Protein AF-A0A3M0VZ58-F1 (afdb_monomer)

Radius of gyration: 24.49 Å; Cα contacts (8 Å, |Δi|>4): 639; chains: 1; bounding box: 55×57×82 Å

Secondary structure (DSSP, 8-state):
---SS---EE-TTPPPSS-TTTB--S-GGGEEEEE---EEGGGGTB-SS--EEEEEEEEEEEB-GGGGEEEPPTT-TT--EEEE-BSSGGGEEEE---TTTS-S-EEEEEE----SS--B-GGG--TT-EEEEEEEE-TT-EESS-B--TTT-B-EEEEETTTEEEEE-SSS-EEEEEEEEEEEEETTT--BPPSB-TTGGGG-PPPTTS-S--SHHHHHHHHHHHHHHHHTSHHHHHTTTGGGG-SGGGGEETTEE----S-HHHHHHHHHHHHHHHHHHHHHHTTTSPPTTS-GGG--PPPP-TTHHHHHTTB----TT--SS-HHHHHHHHHHHHHHHT-

Sequence (343 aa):
MAQDRLDWTEIGSASCPFNASVCLNTGIDANVRLETPFIPVSDLGINAATKLQMKRSLTCSVLNTEAFQEPAKQGLEDVEFTLVFGTHENYEYDVRDLSTVAPGYRLTTIPQTASNPPALDSRLRVPGGFVTVVLLQAPGVYFPKSVNDPMFSAHQAHIFPTSGLRWAADNVVGVAGCVDQYLICNNATGGCSSWASPEDLLTVTVSDNAPLIKSAADQRALDMLQYVLTSTSLQYTITGRGSSALAAQRALQSQNQERLSPRPWKEEVNTWFGVSLAKLQMSVLSIAYPTPFLSTDAFAAFPASSYTDQLCKMIKSREGGYTNLHWPGFIATLVVSCVVGAA

Mean predicted aligned error: 8.57 Å

Foldseek 3Di:
DADPAFDKDKDQADDDLFAPQWFDPQDRLQKIKMKGDWAALVNLQQAFPFQKTKMKMKIKGWTDQVVQWDADDPPDPQFRTKGAQFQDPLRIDGQGQCQPPDAAKWKDKRWFDPDPVGGGDPRQDHAQWTKMKIKIAGRNAWEPDQADEQFQGWDQWDQDPPSGIITDHPDRIIMMMMIMWMKMAGPVQRDIDDTHALVVLVVDDADPNGGRDDDPRSVLSSLLLSVQRVCLDLNVLDPPCTCVLAPQRVQQDPSYSHDDDNHRVNVSVVSSNRSSRVSSSVSSVLQQDPDPPDDPVPRPHDPDDPCSVVSNVRGDDDDPVDDPDPVVVVVVVVVVCVVVVVD

Solvent-accessible surface area (backbone atoms only — not comparable to full-atom values): 19056 Å² total; per-residue (Å²): 91,50,59,98,70,87,68,67,47,71,52,96,76,32,68,63,82,45,40,76,84,41,41,43,92,80,55,66,81,36,19,46,28,38,36,40,60,79,42,45,42,33,45,40,12,44,58,53,91,51,51,47,26,37,32,47,36,41,42,34,24,35,34,37,56,73,75,30,58,41,77,45,64,88,92,57,81,80,43,75,28,24,38,48,50,31,81,45,77,84,36,50,46,76,40,56,92,31,44,90,81,59,56,32,64,42,42,49,75,42,61,67,63,94,50,88,75,68,41,59,37,74,56,64,60,42,89,40,37,43,37,26,36,38,38,41,29,47,29,60,31,33,25,81,54,71,35,87,37,85,59,66,29,13,71,43,79,44,81,41,98,86,80,40,70,28,14,28,55,70,56,79,59,27,38,28,42,32,33,37,29,35,31,46,33,13,75,83,53,72,11,60,58,64,63,18,13,53,72,56,56,78,67,70,70,68,47,92,92,32,37,52,58,85,47,75,42,35,47,53,52,48,54,56,46,50,68,36,44,54,66,27,30,70,55,54,58,36,60,96,47,34,38,77,54,42,64,63,53,80,36,50,53,96,41,31,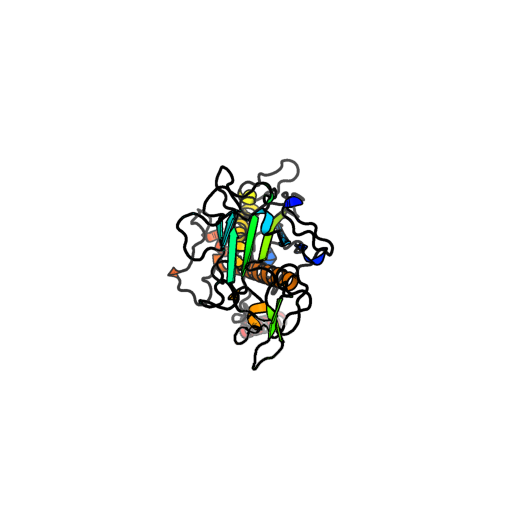41,77,54,75,65,92,52,51,58,58,50,40,55,51,51,50,50,52,50,20,52,54,42,42,40,49,46,51,48,44,66,68,39,72,57,87,96,55,59,77,87,72,51,78,70,67,76,90,52,102,52,46,80,60,52,50,74,22,58,45,83,89,59,92,89,63,71,99,59,62,61,71,59,55,50,52,50,53,52,49,51,53,58,64,72,73,109

Nearest PDB structures (foldseek):
  7d2z-assembly1_B  TM=1.973E-01  e=9.986E-01  Severe acute respiratory syndrome coronavirus 2
  6fvq-assembly1_A  TM=1.536E-01  e=1.345E+00  endosymbiont of Tevnia jerichonana (vent Tica)
  6fl9-assembly1_B  TM=1.178E-01  e=2.298E+00  endosymbiont of Tevnia jerichonana (vent Tica)

pLDDT: mean 86.22, std 12.3, range [48.16, 97.94]

Structure (mmCIF, N/CA/C/O backbone):
data_AF-A0A3M0VZ58-F1
#
_entry.id   AF-A0A3M0VZ58-F1
#
loop_
_atom_site.group_PDB
_atom_site.id
_atom_site.type_symbol
_atom_site.label_atom_id
_atom_site.label_alt_id
_atom_site.label_comp_id
_atom_site.label_asym_id
_atom_site.label_entity_id
_atom_site.label_seq_id
_atom_site.pdbx_PDB_ins_code
_atom_site.Cartn_x
_atom_site.Cartn_y
_atom_site.Cartn_z
_atom_site.occupancy
_atom_site.B_iso_or_equiv
_atom_site.auth_seq_id
_atom_site.auth_comp_id
_atom_site.auth_asym_id
_atom_site.auth_atom_id
_atom_site.pdbx_PDB_model_num
ATOM 1 N N . MET A 1 1 ? -10.198 -10.676 22.564 1.00 53.56 1 MET A N 1
ATOM 2 C CA . MET A 1 1 ? -8.814 -11.197 22.621 1.00 53.56 1 MET A CA 1
ATOM 3 C C . MET A 1 1 ? -8.295 -11.102 21.207 1.00 53.56 1 MET A C 1
ATOM 5 O O . MET A 1 1 ? -9.094 -11.351 20.314 1.00 53.56 1 MET A O 1
ATOM 9 N N . ALA A 1 2 ? -7.031 -10.724 21.002 1.00 61.69 2 ALA A N 1
ATOM 10 C CA . ALA A 1 2 ? -6.498 -10.610 19.648 1.00 61.69 2 ALA A CA 1
ATOM 11 C C . ALA A 1 2 ? -6.586 -11.959 18.906 1.00 61.69 2 ALA A C 1
ATOM 13 O O . ALA A 1 2 ? -6.240 -12.987 19.491 1.00 61.69 2 ALA A O 1
ATOM 14 N N . GLN A 1 3 ? -7.097 -11.961 17.671 1.00 67.44 3 GLN A N 1
ATOM 15 C CA . GLN A 1 3 ? -7.109 -13.157 16.817 1.00 67.44 3 GLN A CA 1
ATOM 16 C C . GLN A 1 3 ? -5.702 -13.446 16.271 1.00 67.44 3 GLN A C 1
ATOM 18 O O . GLN A 1 3 ? -4.912 -12.523 16.099 1.00 67.44 3 GLN A O 1
ATOM 23 N N . ASP A 1 4 ? -5.391 -14.703 15.943 1.00 70.06 4 ASP A N 1
ATOM 24 C CA . ASP A 1 4 ? -4.066 -15.069 15.408 1.00 70.06 4 ASP A CA 1
ATOM 25 C C . ASP A 1 4 ? -3.844 -14.541 13.975 1.00 70.06 4 ASP A C 1
ATOM 27 O O . ASP A 1 4 ? -2.712 -14.293 13.562 1.00 70.06 4 ASP A O 1
ATOM 31 N N . ARG A 1 5 ? -4.929 -14.357 13.210 1.00 83.19 5 ARG A N 1
ATOM 32 C CA . ARG A 1 5 ? -4.922 -13.789 11.860 1.00 83.19 5 ARG A CA 1
ATOM 33 C C . ARG A 1 5 ? -6.269 -13.137 11.568 1.00 83.19 5 ARG A C 1
ATOM 35 O O . ARG A 1 5 ? -7.302 -13.741 11.830 1.00 83.19 5 ARG A O 1
ATOM 42 N N . LEU A 1 6 ? -6.245 -11.944 10.979 1.00 90.12 6 LEU A N 1
ATOM 43 C CA . LEU A 1 6 ? -7.439 -11.315 10.417 1.00 90.12 6 LEU A CA 1
ATOM 44 C C . LEU A 1 6 ? -7.703 -11.848 9.008 1.00 90.12 6 LEU A C 1
ATOM 46 O O . LEU A 1 6 ? -6.791 -11.904 8.179 1.00 90.12 6 LEU A O 1
ATOM 50 N N . ASP A 1 7 ? -8.955 -12.204 8.741 1.00 94.00 7 ASP A N 1
ATOM 51 C CA . ASP A 1 7 ? -9.401 -12.626 7.417 1.00 94.00 7 ASP A CA 1
ATOM 52 C C . ASP A 1 7 ? -9.692 -11.431 6.506 1.00 94.00 7 ASP A C 1
ATOM 54 O O . ASP A 1 7 ? -10.017 -10.326 6.949 1.00 94.00 7 ASP A O 1
ATOM 58 N N . TRP A 1 8 ? -9.601 -11.665 5.201 1.00 96.38 8 TRP A N 1
ATOM 59 C CA . TRP A 1 8 ? -10.030 -10.725 4.176 1.00 96.38 8 TRP A CA 1
ATOM 60 C C . TRP A 1 8 ? -10.479 -11.465 2.928 1.00 96.38 8 TRP A C 1
ATOM 62 O O . TRP A 1 8 ? -10.191 -12.645 2.729 1.00 96.38 8 TRP A O 1
ATOM 72 N N . THR A 1 9 ? -11.189 -10.742 2.078 1.00 96.50 9 THR A N 1
ATOM 73 C CA . THR A 1 9 ? -11.670 -11.242 0.797 1.00 96.50 9 THR A CA 1
ATOM 74 C C . THR A 1 9 ? -11.292 -10.279 -0.304 1.00 96.50 9 THR A C 1
ATOM 76 O O . THR A 1 9 ? -11.140 -9.078 -0.081 1.00 96.50 9 THR A O 1
ATOM 79 N N . GLU A 1 10 ? -11.142 -10.822 -1.501 1.00 94.25 10 GLU A N 1
ATOM 80 C CA . GLU A 1 10 ? -11.010 -10.025 -2.704 1.00 94.25 10 GLU A CA 1
ATOM 81 C C . GLU A 1 10 ? -12.367 -9.862 -3.380 1.00 94.25 10 GLU A C 1
ATOM 83 O O . GLU A 1 10 ? -13.119 -10.825 -3.546 1.00 94.25 10 GLU A O 1
ATOM 88 N N . ILE A 1 11 ? -12.662 -8.639 -3.807 1.00 91.56 11 ILE A N 1
ATOM 89 C CA . ILE A 1 11 ? -13.880 -8.313 -4.536 1.00 91.56 11 ILE A CA 1
ATOM 90 C C . ILE A 1 11 ? -13.611 -8.509 -6.034 1.00 91.56 11 ILE A C 1
ATOM 92 O O . ILE A 1 11 ? -12.873 -7.737 -6.641 1.00 91.56 11 ILE A O 1
ATOM 96 N N . GLY A 1 12 ? -14.209 -9.549 -6.628 1.00 70.19 12 GLY A N 1
ATOM 97 C CA . GLY A 1 12 ? -13.869 -10.101 -7.955 1.00 70.19 12 GLY A CA 1
ATOM 98 C C . GLY A 1 12 ? -14.124 -9.228 -9.197 1.00 70.19 12 GLY A C 1
ATOM 99 O O . GLY A 1 12 ? -14.133 -9.757 -10.305 1.00 70.19 12 GLY A O 1
ATOM 100 N N . SER A 1 13 ? -14.340 -7.922 -9.042 1.00 77.88 13 SER A N 1
ATOM 101 C CA . SER A 1 13 ? -14.557 -6.968 -10.139 1.00 77.88 13 SER A CA 1
ATOM 102 C C . SER A 1 13 ? -14.294 -5.530 -9.675 1.00 77.88 13 SER A C 1
ATOM 104 O O . SER A 1 13 ? -15.184 -4.676 -9.701 1.00 77.88 13 SER A O 1
ATOM 106 N N . ALA A 1 14 ? -13.091 -5.268 -9.168 1.00 86.06 14 ALA A N 1
ATOM 107 C CA . ALA A 1 14 ? -12.718 -3.928 -8.733 1.00 86.06 14 ALA A CA 1
ATOM 108 C C . ALA A 1 14 ? -12.612 -2.977 -9.937 1.00 86.06 14 ALA A C 1
ATOM 110 O O . ALA A 1 14 ? -11.950 -3.279 -10.929 1.00 86.06 14 ALA A O 1
ATOM 111 N N . SER A 1 15 ? -13.254 -1.814 -9.851 1.00 91.12 15 SER A N 1
ATOM 112 C CA . SER A 1 15 ? -12.998 -0.707 -10.771 1.00 91.12 15 SER A CA 1
ATOM 113 C C . SER A 1 15 ? -11.782 0.085 -10.305 1.00 91.12 15 SER A C 1
ATOM 115 O O . SER A 1 15 ? -11.472 0.112 -9.112 1.00 91.12 15 SER A O 1
ATOM 117 N N . CYS A 1 16 ? -11.135 0.786 -11.232 1.00 93.19 16 CYS A N 1
ATOM 118 C CA . CYS A 1 16 ? -10.130 1.766 -10.851 1.00 93.19 16 CYS A CA 1
ATOM 119 C C . CYS A 1 16 ? -10.764 2.856 -9.965 1.00 93.19 16 CYS A C 1
ATOM 121 O O . CYS A 1 16 ? -11.827 3.368 -10.330 1.00 93.19 16 CYS A O 1
ATOM 123 N N . PRO A 1 17 ? -10.168 3.210 -8.811 1.00 94.06 17 PRO A N 1
ATOM 124 C CA . PRO A 1 17 ? -10.733 4.212 -7.910 1.00 94.06 17 PRO A CA 1
ATOM 125 C C . PRO A 1 17 ? -10.398 5.651 -8.338 1.00 94.06 17 PRO A C 1
ATOM 127 O O . PRO A 1 17 ? -10.897 6.597 -7.735 1.00 94.06 17 PRO A O 1
ATOM 130 N N . PHE A 1 18 ? -9.551 5.820 -9.355 1.00 95.44 18 PHE A N 1
ATOM 131 C CA . PHE A 1 18 ? -9.062 7.108 -9.841 1.00 95.44 18 PHE A CA 1
ATOM 132 C C . PHE A 1 18 ? -9.812 7.574 -11.089 1.00 95.44 18 PHE A C 1
ATOM 134 O O . PHE A 1 18 ? -10.676 6.878 -11.626 1.00 95.44 18 PHE A O 1
ATOM 141 N N . ASN A 1 19 ? -9.458 8.762 -11.582 1.00 95.19 19 ASN A N 1
ATOM 142 C CA . ASN A 1 19 ? -9.961 9.227 -12.866 1.00 95.19 19 ASN A CA 1
ATOM 143 C C . ASN A 1 19 ? -9.594 8.230 -13.983 1.00 95.19 19 ASN A C 1
ATOM 145 O O . ASN A 1 19 ? -8.447 7.801 -14.095 1.00 95.19 19 ASN A O 1
ATOM 149 N N . ALA A 1 20 ? -10.553 7.907 -14.852 1.00 91.94 20 ALA A N 1
ATOM 150 C CA . ALA A 1 20 ? -10.356 6.943 -15.933 1.00 91.94 20 ALA A CA 1
ATOM 151 C C . ALA A 1 20 ? -9.176 7.286 -16.865 1.00 91.94 20 ALA A C 1
ATOM 153 O O . ALA A 1 20 ? -8.600 6.383 -17.462 1.00 91.94 20 ALA A O 1
ATOM 154 N N . SER A 1 21 ? -8.783 8.564 -16.974 1.00 92.94 21 SER A N 1
ATOM 155 C CA . SER A 1 21 ? -7.654 8.987 -17.809 1.00 92.94 21 SER A CA 1
ATOM 156 C C . SER A 1 21 ? -6.284 8.542 -17.288 1.00 92.94 21 SER A C 1
ATOM 158 O O . SER A 1 21 ? -5.317 8.597 -18.039 1.00 92.94 21 SER A O 1
ATOM 160 N N . VAL A 1 22 ? -6.169 8.187 -16.002 1.00 94.75 22 VAL A N 1
ATOM 161 C CA . VAL A 1 22 ? -4.887 7.811 -15.376 1.00 94.75 22 VAL A CA 1
ATOM 162 C C . VAL A 1 22 ? -4.783 6.324 -15.066 1.00 94.75 22 VAL A C 1
ATOM 164 O O . VAL A 1 22 ? -3.707 5.845 -14.723 1.00 94.75 22 VAL A O 1
ATOM 167 N N . CYS A 1 23 ? -5.877 5.581 -15.188 1.00 92.31 23 CYS A N 1
ATOM 168 C CA . CYS A 1 23 ? -5.895 4.142 -14.972 1.00 92.31 23 CYS A CA 1
ATOM 169 C C . CYS A 1 23 ? -5.378 3.409 -16.210 1.00 92.31 23 CYS A C 1
ATOM 171 O O . CYS A 1 23 ? -5.684 3.787 -17.343 1.00 92.31 23 CYS A O 1
ATOM 173 N N . LEU A 1 24 ? -4.636 2.323 -16.005 1.00 88.81 24 LEU A N 1
ATOM 174 C CA . LEU A 1 24 ? -4.238 1.456 -17.103 1.00 88.81 24 LEU A CA 1
ATOM 175 C C . LEU A 1 24 ? -5.455 0.636 -17.573 1.00 88.81 24 LEU A C 1
ATOM 177 O O . LEU A 1 24 ? -6.006 -0.176 -16.830 1.00 88.81 24 LEU A O 1
ATOM 181 N N . ASN A 1 25 ? -5.886 0.842 -18.820 1.00 67.69 25 ASN A N 1
ATOM 182 C CA . ASN A 1 25 ? -7.073 0.200 -19.404 1.00 67.69 25 ASN A CA 1
ATOM 183 C C . ASN A 1 25 ? -6.799 -1.239 -19.893 1.00 67.69 25 ASN A C 1
ATOM 185 O O . ASN A 1 25 ? -7.182 -1.603 -21.002 1.00 67.69 25 ASN A O 1
ATOM 189 N N . THR A 1 26 ? -6.117 -2.067 -19.097 1.00 63.78 26 THR A N 1
ATOM 190 C CA . THR A 1 26 ? -5.648 -3.408 -19.514 1.00 63.78 26 THR A CA 1
ATOM 191 C C . THR A 1 26 ? -6.436 -4.583 -18.919 1.00 63.78 26 THR A C 1
ATOM 193 O O . THR A 1 26 ? -6.019 -5.730 -19.045 1.00 63.78 26 THR A O 1
ATOM 196 N N . GLY A 1 27 ? -7.625 -4.342 -18.350 1.00 61.38 27 GLY A N 1
ATOM 197 C CA . GLY A 1 27 ? -8.579 -5.395 -17.967 1.00 61.38 27 GLY A CA 1
ATOM 198 C C . GLY A 1 27 ? -8.794 -5.571 -16.458 1.00 61.38 27 GLY A C 1
ATOM 199 O O . GLY A 1 27 ? -8.387 -4.740 -15.650 1.00 61.38 27 GLY A O 1
ATOM 200 N N . ILE A 1 28 ? -9.494 -6.652 -16.082 1.00 61.94 28 ILE A N 1
ATOM 201 C CA . ILE A 1 28 ? -10.003 -6.897 -14.715 1.00 61.94 28 ILE A CA 1
ATOM 202 C C . ILE A 1 28 ? -8.867 -7.112 -13.699 1.00 61.94 28 ILE A C 1
ATOM 204 O O . ILE A 1 28 ? -9.016 -6.726 -12.545 1.00 61.94 28 ILE A O 1
ATOM 208 N N . ASP A 1 29 ? -7.723 -7.670 -14.111 1.00 77.31 29 ASP A N 1
ATOM 209 C CA . ASP A 1 29 ? -6.616 -7.987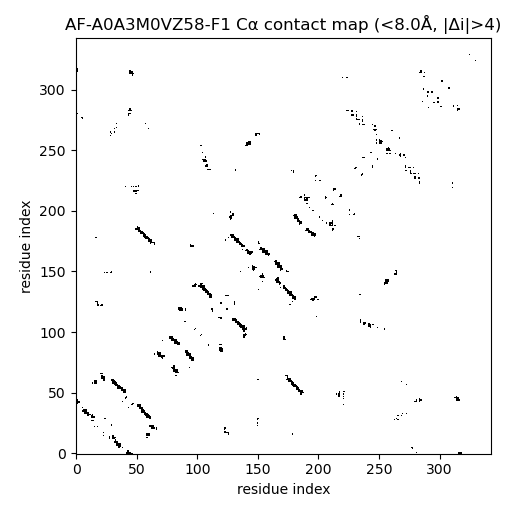 -13.194 1.00 77.31 29 ASP A CA 1
ATOM 210 C C . ASP A 1 29 ? -5.713 -6.777 -12.857 1.00 77.31 29 ASP A C 1
ATOM 212 O O . ASP A 1 29 ? -4.877 -6.876 -11.961 1.00 77.31 29 ASP A O 1
ATOM 216 N N . ALA A 1 30 ? -5.878 -5.622 -13.521 1.00 86.12 30 ALA A N 1
ATOM 217 C CA . ALA A 1 30 ? -5.140 -4.395 -13.183 1.00 86.12 30 ALA A CA 1
ATOM 218 C C . ALA A 1 30 ? -5.621 -3.755 -11.873 1.00 86.12 30 ALA A C 1
ATOM 220 O O . ALA A 1 30 ? -4.857 -3.043 -11.215 1.00 86.12 30 ALA A O 1
ATOM 221 N N . ASN A 1 31 ? -6.869 -4.031 -11.490 1.00 93.44 31 ASN A N 1
ATOM 222 C CA . ASN A 1 31 ? -7.530 -3.454 -10.330 1.00 93.44 31 ASN A CA 1
ATOM 223 C C . ASN A 1 31 ? -7.778 -4.539 -9.281 1.00 93.44 31 ASN A C 1
ATOM 225 O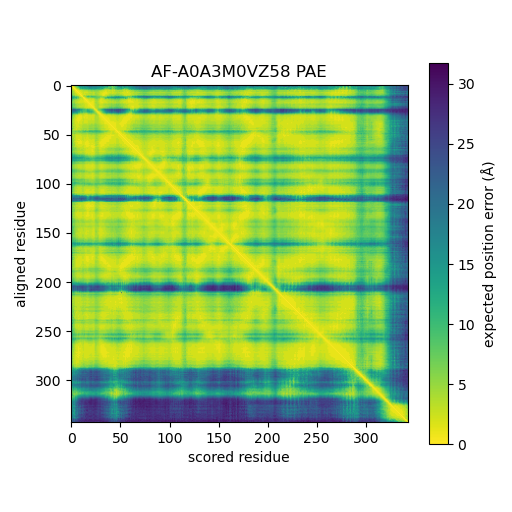 O . ASN A 1 31 ? -8.409 -5.556 -9.558 1.00 93.44 31 ASN A O 1
ATOM 229 N N . VAL A 1 32 ? -7.330 -4.305 -8.054 1.00 95.00 32 VAL A N 1
ATOM 230 C CA . VAL A 1 32 ? -7.472 -5.244 -6.940 1.00 95.00 32 VAL A CA 1
ATOM 231 C C . VAL A 1 32 ? -8.130 -4.516 -5.781 1.00 95.00 32 VAL A C 1
ATOM 233 O O . VAL A 1 32 ? -7.622 -3.494 -5.324 1.00 95.00 32 VAL A O 1
ATOM 236 N N . ARG A 1 33 ? -9.249 -5.048 -5.282 1.00 96.00 33 ARG A N 1
ATOM 237 C CA . ARG A 1 33 ? -9.912 -4.550 -4.072 1.00 96.00 33 ARG A CA 1
ATOM 238 C C . ARG A 1 33 ? -9.975 -5.648 -3.029 1.00 96.00 33 ARG A C 1
ATOM 240 O O . ARG A 1 33 ? -10.593 -6.686 -3.256 1.00 96.00 33 ARG A O 1
ATOM 247 N N . LEU A 1 34 ? -9.358 -5.387 -1.886 1.00 97.56 34 LEU A N 1
ATOM 248 C CA . LEU A 1 34 ? -9.341 -6.274 -0.732 1.00 97.56 34 LEU A CA 1
ATOM 249 C C . LEU A 1 34 ? -10.122 -5.629 0.400 1.00 97.56 34 LEU A C 1
ATOM 251 O O . LEU A 1 34 ? -9.959 -4.439 0.667 1.00 97.56 34 LEU A O 1
ATOM 255 N N . GLU A 1 35 ? -10.961 -6.413 1.066 1.00 97.50 35 GLU A N 1
ATOM 256 C CA . GLU A 1 35 ? -11.748 -5.954 2.203 1.00 97.50 35 GLU A CA 1
ATOM 257 C C . GLU A 1 35 ? -11.750 -6.972 3.333 1.00 97.50 35 GLU A C 1
ATOM 259 O O . GLU A 1 35 ? -11.893 -8.178 3.116 1.00 97.50 35 GLU A O 1
ATOM 264 N N . THR A 1 36 ? -11.656 -6.468 4.558 1.00 97.81 36 THR A N 1
ATOM 265 C CA . THR A 1 36 ? -11.903 -7.272 5.754 1.00 97.81 36 THR A CA 1
ATOM 266 C C . THR A 1 36 ? -13.411 -7.438 5.974 1.00 97.81 36 THR A C 1
ATOM 268 O O . THR A 1 36 ? -14.197 -6.581 5.551 1.00 97.81 36 THR A O 1
ATOM 271 N N . PRO A 1 37 ? -13.862 -8.473 6.702 1.00 96.69 37 PRO A N 1
ATOM 272 C CA . PRO A 1 37 ? -15.138 -8.390 7.403 1.00 96.69 37 PRO A CA 1
ATOM 273 C C . PRO A 1 37 ? -15.085 -7.272 8.464 1.00 96.69 37 PRO A C 1
ATOM 275 O O . PRO A 1 37 ? -14.056 -6.615 8.658 1.00 96.69 37 PRO A O 1
ATOM 278 N N . PHE A 1 38 ? -16.195 -7.040 9.165 1.00 96.25 38 PHE A N 1
ATOM 279 C CA . PHE A 1 38 ? -16.147 -6.202 10.361 1.00 96.25 38 PHE A CA 1
ATOM 280 C C . PHE A 1 38 ? -15.271 -6.869 11.424 1.00 96.25 38 PHE A C 1
ATOM 282 O O . PHE A 1 38 ? -15.509 -8.011 11.806 1.00 96.25 38 PHE A O 1
ATOM 289 N N . ILE A 1 39 ? -14.268 -6.133 11.891 1.00 95.56 39 ILE A N 1
ATOM 290 C CA . ILE A 1 39 ? -13.316 -6.530 12.920 1.00 95.56 39 ILE A CA 1
ATOM 291 C C . ILE A 1 39 ? -13.710 -5.808 14.209 1.00 95.56 39 ILE A C 1
ATOM 293 O O . ILE A 1 39 ? -13.549 -4.585 14.298 1.00 95.56 39 ILE A O 1
ATOM 297 N N . PRO A 1 40 ? -14.226 -6.518 15.222 1.00 95.00 40 PRO A N 1
ATOM 298 C CA . PRO A 1 40 ? -14.416 -5.949 16.547 1.00 95.00 40 PRO A CA 1
ATOM 299 C C . PRO A 1 40 ? -13.085 -5.435 17.101 1.00 95.00 40 PRO A C 1
ATOM 301 O O . PRO A 1 40 ? -12.064 -6.112 16.999 1.00 95.00 40 PRO A O 1
ATOM 304 N N . VAL A 1 41 ? -13.072 -4.281 17.768 1.00 92.62 41 VAL A N 1
ATOM 305 C CA . VAL A 1 41 ? -11.817 -3.754 18.348 1.00 92.62 41 VAL A CA 1
ATOM 306 C C . VAL A 1 41 ? -11.208 -4.684 19.407 1.00 92.62 41 VAL A C 1
ATOM 308 O O . VAL A 1 41 ? -9.997 -4.691 19.625 1.00 92.62 41 VAL A O 1
ATOM 311 N N . SER A 1 42 ? -12.026 -5.551 20.011 1.00 90.19 42 SER A N 1
ATOM 312 C CA . SER A 1 42 ? -11.578 -6.619 20.910 1.00 90.19 42 SER A CA 1
ATOM 313 C C . SER A 1 42 ? -10.676 -7.656 20.245 1.00 90.19 42 SER A C 1
ATOM 315 O O . SER A 1 42 ? -9.882 -8.297 20.946 1.00 90.19 42 SER A O 1
ATOM 317 N N . ASP A 1 43 ? -10.805 -7.826 18.930 1.00 90.75 43 ASP A N 1
ATOM 318 C CA . ASP A 1 43 ? -10.069 -8.793 18.106 1.00 90.75 43 ASP A CA 1
ATOM 319 C C . ASP A 1 43 ? -8.728 -8.216 17.638 1.00 90.75 43 ASP A C 1
ATOM 321 O O . ASP A 1 43 ? -7.843 -8.948 17.195 1.00 90.75 43 ASP A O 1
ATOM 325 N N . LEU A 1 44 ? -8.549 -6.908 17.833 1.00 89.69 44 LEU A N 1
ATOM 326 C CA . LEU A 1 44 ? -7.270 -6.205 17.760 1.00 89.69 44 LEU A CA 1
ATOM 327 C C . LEU A 1 44 ? -6.570 -6.129 19.126 1.00 89.69 44 LEU A C 1
ATOM 329 O O . LEU A 1 44 ? -5.457 -5.630 19.221 1.00 89.69 44 LEU A O 1
ATOM 333 N N . GLY A 1 45 ? -7.214 -6.615 20.194 1.00 87.12 45 GLY A N 1
ATOM 334 C CA . GLY A 1 45 ? -6.674 -6.580 21.555 1.00 87.12 45 GLY A CA 1
ATOM 335 C C . GLY A 1 45 ? -7.160 -5.411 22.418 1.00 87.12 45 GLY A C 1
ATOM 336 O O . GLY A 1 45 ? -6.763 -5.343 23.581 1.00 87.12 45 GLY A O 1
ATOM 337 N N . ILE A 1 46 ? -8.058 -4.550 21.917 1.00 89.25 46 ILE A N 1
ATOM 338 C CA . ILE A 1 46 ? -8.647 -3.436 22.681 1.00 89.25 46 ILE A CA 1
ATOM 339 C C . ILE A 1 46 ? -9.797 -3.954 23.559 1.00 89.25 46 ILE A C 1
ATOM 341 O O . ILE A 1 46 ? -10.935 -4.149 23.135 1.00 89.25 46 ILE A O 1
ATOM 345 N N . ASN A 1 47 ? -9.495 -4.184 24.828 1.00 87.31 47 ASN A N 1
ATOM 346 C CA . ASN A 1 47 ? -10.399 -4.588 25.892 1.00 87.31 47 ASN A CA 1
ATOM 347 C C . ASN A 1 47 ? -11.033 -3.368 26.588 1.00 87.31 47 ASN A C 1
ATOM 349 O O . ASN A 1 47 ? -10.702 -3.043 27.729 1.00 87.31 47 ASN A O 1
ATOM 353 N N . ALA A 1 48 ? -11.980 -2.722 25.907 1.00 85.56 48 ALA A N 1
ATOM 354 C CA . ALA A 1 48 ? -12.858 -1.703 26.486 1.00 85.56 48 ALA A CA 1
ATOM 355 C C . ALA A 1 48 ? -14.309 -2.193 26.559 1.00 85.56 48 ALA A C 1
ATOM 357 O O . ALA A 1 48 ? -14.715 -3.095 25.827 1.00 85.56 48 ALA A O 1
ATOM 358 N N . ALA A 1 49 ? -15.125 -1.534 27.385 1.00 90.25 49 ALA A N 1
ATOM 359 C CA . ALA A 1 49 ? -16.581 -1.682 27.372 1.00 90.25 49 ALA A CA 1
ATOM 360 C C . ALA A 1 49 ? -17.204 -0.965 26.152 1.00 90.25 49 ALA A C 1
ATOM 362 O O . ALA A 1 49 ? -18.052 -0.090 26.295 1.00 90.25 49 ALA A O 1
ATOM 363 N N . THR A 1 50 ? -16.752 -1.326 24.951 1.00 90.75 50 THR A N 1
ATOM 364 C CA . THR A 1 50 ? -17.154 -0.747 23.666 1.00 90.75 50 THR A CA 1
ATOM 365 C C . THR A 1 50 ? -17.705 -1.828 22.738 1.00 90.75 50 THR A C 1
ATOM 367 O O . THR A 1 50 ? -17.411 -3.017 22.889 1.00 90.75 50 THR A O 1
ATOM 370 N N . LYS A 1 51 ? -18.533 -1.415 21.777 1.00 94.12 51 LYS A N 1
ATOM 371 C CA . LYS A 1 51 ? -19.010 -2.253 20.665 1.00 94.12 51 LYS A CA 1
ATOM 372 C C . LYS A 1 51 ? -18.555 -1.701 19.315 1.00 94.12 51 LYS A C 1
ATOM 374 O O . LYS A 1 51 ? -19.212 -1.942 18.301 1.00 94.12 51 LYS A O 1
ATOM 379 N N . LEU A 1 52 ? -17.454 -0.949 19.322 1.00 94.44 52 LEU A N 1
ATOM 380 C CA . LEU A 1 52 ? -16.809 -0.496 18.105 1.00 94.44 52 LEU A CA 1
ATOM 381 C C . LEU A 1 52 ? -16.264 -1.683 17.309 1.00 94.44 52 LEU A C 1
ATOM 383 O O . LEU A 1 52 ? -15.704 -2.643 17.847 1.00 94.44 52 LEU A O 1
ATOM 387 N N . GLN A 1 53 ? -16.437 -1.582 16.005 1.00 95.56 53 GLN A N 1
ATOM 388 C CA . GLN A 1 53 ? -15.893 -2.484 15.010 1.00 95.56 53 GLN A CA 1
ATOM 389 C C . GLN A 1 53 ? -15.446 -1.659 13.813 1.00 95.56 53 GLN A C 1
ATOM 391 O O . GLN A 1 53 ? -16.027 -0.612 13.518 1.00 95.56 53 GLN A O 1
ATOM 396 N N . MET A 1 54 ? -14.420 -2.135 13.126 1.00 94.69 54 MET A N 1
ATOM 397 C CA . MET A 1 54 ? -13.889 -1.477 11.944 1.00 94.69 54 MET A CA 1
ATOM 398 C C . MET A 1 54 ? -13.937 -2.397 10.735 1.00 94.69 54 MET A C 1
ATOM 400 O O . MET A 1 54 ? -13.852 -3.614 10.858 1.00 94.69 54 MET A O 1
ATOM 404 N N . LYS A 1 55 ? -14.026 -1.807 9.554 1.00 95.69 55 LYS A N 1
ATOM 405 C CA . LYS A 1 55 ? -13.773 -2.472 8.284 1.00 95.69 55 LYS A CA 1
ATOM 406 C C . LYS A 1 55 ? -12.637 -1.734 7.595 1.00 95.69 55 LYS A C 1
ATOM 408 O O . LYS A 1 55 ? -12.589 -0.505 7.638 1.00 95.69 55 LYS A O 1
ATOM 413 N N . ARG A 1 56 ? -11.729 -2.475 6.971 1.00 96.06 56 ARG A N 1
ATOM 414 C CA . ARG A 1 56 ? -10.639 -1.917 6.173 1.00 96.06 56 ARG A CA 1
ATOM 415 C C . ARG A 1 56 ? -10.800 -2.357 4.729 1.00 96.06 56 ARG A C 1
ATOM 417 O O . ARG A 1 56 ? -11.101 -3.524 4.475 1.00 96.06 56 ARG A O 1
ATOM 424 N N . SER A 1 57 ? -10.546 -1.441 3.805 1.00 97.00 57 SER A N 1
ATOM 425 C CA . SER A 1 57 ? -10.411 -1.749 2.387 1.00 97.00 57 SER A CA 1
ATOM 426 C C . SER A 1 57 ? -9.117 -1.185 1.819 1.00 97.00 57 SER A C 1
ATOM 428 O O . SER A 1 57 ? -8.721 -0.076 2.175 1.00 97.00 57 SER A O 1
ATOM 430 N N . LEU A 1 58 ? -8.515 -1.925 0.893 1.00 97.69 58 LEU A N 1
ATOM 431 C CA . LEU A 1 58 ? -7.435 -1.459 0.033 1.00 97.69 58 LEU A CA 1
ATOM 432 C C . LEU A 1 58 ? -7.868 -1.644 -1.418 1.00 97.69 58 LEU A C 1
ATOM 434 O O . LEU A 1 58 ? -8.159 -2.768 -1.826 1.00 97.69 58 LEU A O 1
ATOM 438 N N . THR A 1 59 ? -7.913 -0.557 -2.187 1.00 97.12 59 THR A N 1
ATOM 439 C CA . THR A 1 59 ? -8.146 -0.621 -3.638 1.00 97.12 59 THR A CA 1
ATOM 440 C C . THR A 1 59 ? -6.900 -0.145 -4.366 1.00 97.12 59 THR A C 1
ATOM 442 O O . THR A 1 59 ? -6.507 1.003 -4.195 1.00 97.12 59 THR A O 1
ATOM 445 N N . CYS A 1 60 ? -6.287 -1.012 -5.165 1.00 97.06 60 CYS A N 1
ATOM 446 C CA . CYS A 1 60 ? -5.085 -0.728 -5.938 1.00 97.06 60 CYS A CA 1
ATOM 447 C C . CYS A 1 60 ? -5.345 -0.885 -7.433 1.00 97.06 60 CYS A C 1
ATOM 449 O O . CYS A 1 60 ? -6.020 -1.827 -7.845 1.00 97.06 60 CYS A O 1
ATOM 451 N N . SER A 1 61 ? -4.750 -0.008 -8.233 1.00 96.06 61 SER A N 1
ATOM 452 C CA . SER A 1 61 ? -4.850 -0.012 -9.689 1.00 96.06 61 SER A CA 1
ATOM 453 C C . SER A 1 61 ? -3.518 0.344 -10.314 1.00 96.06 61 SER A C 1
ATOM 455 O O . SER A 1 61 ? -2.899 1.330 -9.915 1.00 96.06 61 SER A O 1
ATOM 457 N N . VAL A 1 62 ? -3.101 -0.422 -11.320 1.00 96.19 62 VAL A N 1
ATOM 458 C CA . VAL A 1 62 ? -1.978 -0.017 -12.173 1.00 96.19 62 VAL A CA 1
ATOM 459 C C . VAL A 1 62 ? -2.382 1.230 -12.964 1.00 96.19 62 VAL A C 1
ATOM 461 O O . VAL A 1 62 ? -3.497 1.323 -13.485 1.00 96.19 62 VAL A O 1
ATOM 464 N N . LEU A 1 63 ? -1.494 2.216 -12.997 1.00 96.19 63 LEU A N 1
ATOM 465 C CA . LEU A 1 63 ? -1.704 3.509 -13.633 1.00 96.19 63 LEU A CA 1
ATOM 466 C C . LEU A 1 63 ? -1.043 3.545 -15.008 1.00 96.19 63 LEU A C 1
ATOM 468 O O . LEU A 1 63 ? -0.076 2.836 -15.274 1.00 96.19 63 LEU A O 1
ATOM 472 N N . ASN A 1 64 ? -1.557 4.406 -15.878 1.00 94.50 64 ASN A N 1
ATOM 473 C CA . ASN A 1 64 ? -0.873 4.756 -17.109 1.00 94.50 64 ASN A CA 1
ATOM 474 C C . ASN A 1 64 ? 0.304 5.688 -16.782 1.00 94.50 64 ASN A C 1
ATOM 476 O O . ASN A 1 64 ? 0.096 6.875 -16.526 1.00 94.50 64 ASN A O 1
ATOM 480 N N . THR A 1 65 ? 1.523 5.149 -16.791 1.00 93.94 65 THR A N 1
ATOM 481 C CA . THR A 1 65 ? 2.761 5.886 -16.496 1.00 93.94 65 THR A CA 1
ATOM 482 C C . THR A 1 65 ? 2.918 7.134 -17.373 1.00 93.94 65 THR A C 1
ATOM 484 O O . THR A 1 65 ? 3.289 8.190 -16.865 1.00 93.94 65 THR A O 1
ATOM 487 N N . GLU A 1 66 ? 2.548 7.057 -18.656 1.00 94.12 66 GLU A N 1
ATOM 488 C CA . GLU A 1 66 ? 2.660 8.177 -19.604 1.00 94.12 66 GLU A CA 1
ATOM 489 C C . GLU A 1 66 ? 1.814 9.390 -19.187 1.00 94.12 66 GLU A C 1
ATOM 491 O O . GLU A 1 66 ? 2.169 10.529 -19.476 1.00 94.12 66 GLU A O 1
ATOM 496 N N . ALA A 1 67 ? 0.712 9.178 -18.456 1.00 95.00 67 ALA A N 1
ATOM 497 C CA . ALA A 1 67 ? -0.183 10.254 -18.020 1.00 95.00 67 ALA A CA 1
ATOM 498 C C . ALA A 1 67 ? 0.428 11.187 -16.954 1.00 95.00 67 ALA A C 1
ATOM 500 O O . ALA A 1 67 ? -0.192 12.204 -16.612 1.00 95.00 67 ALA A O 1
ATOM 501 N N . PHE A 1 68 ? 1.595 10.818 -16.419 1.00 96.56 68 PHE A N 1
ATOM 502 C CA . PHE A 1 68 ? 2.350 11.545 -15.397 1.00 96.56 68 PHE A CA 1
ATOM 503 C C . PHE A 1 68 ? 3.788 11.846 -15.829 1.00 96.56 68 PHE A C 1
ATOM 505 O O . PHE A 1 68 ? 4.566 12.351 -15.025 1.00 96.56 68 PHE A O 1
ATOM 512 N N . GLN A 1 69 ? 4.166 11.498 -17.058 1.00 96.31 69 GLN A N 1
ATOM 513 C CA . GLN A 1 69 ? 5.526 11.664 -17.541 1.00 96.31 69 GLN A CA 1
ATOM 514 C C . GLN A 1 69 ? 5.767 13.098 -18.009 1.00 96.31 69 GLN A C 1
ATOM 516 O O . GLN A 1 69 ? 5.082 13.601 -18.895 1.00 96.31 69 GLN A O 1
ATOM 521 N N . GLU A 1 70 ? 6.802 13.714 -17.454 1.00 95.88 70 GLU A N 1
ATOM 522 C CA . GLU A 1 70 ? 7.333 15.007 -17.863 1.00 95.88 70 GLU A CA 1
ATOM 523 C C . GLU A 1 70 ? 8.789 14.845 -18.333 1.00 95.88 70 GLU A C 1
ATOM 525 O O . GLU A 1 70 ? 9.486 13.909 -17.911 1.00 95.88 70 GLU A O 1
ATOM 530 N N . PRO A 1 71 ? 9.292 15.739 -19.204 1.00 94.50 71 PRO A N 1
ATOM 531 C CA . PRO A 1 71 ? 10.704 15.755 -19.567 1.00 94.50 71 PRO A CA 1
ATOM 532 C C . PRO A 1 71 ? 11.599 15.851 -18.327 1.00 94.50 71 PRO A C 1
ATOM 534 O O . PRO A 1 71 ? 11.265 16.542 -17.363 1.00 94.50 71 PRO A O 1
ATOM 537 N N . ALA A 1 72 ? 12.763 15.200 -18.376 1.00 91.44 72 ALA A N 1
ATOM 538 C CA . ALA A 1 72 ? 13.754 15.298 -17.312 1.00 91.44 72 ALA A CA 1
ATOM 539 C C . ALA A 1 72 ? 14.092 16.768 -17.006 1.00 91.44 72 ALA A C 1
ATOM 541 O O . ALA A 1 72 ? 14.290 17.586 -17.916 1.00 91.44 72 ALA A O 1
ATOM 542 N N . LYS A 1 73 ? 14.176 17.113 -15.716 1.00 87.12 73 LYS A N 1
ATOM 543 C CA . LYS A 1 73 ? 14.558 18.467 -15.295 1.00 87.12 73 LYS A CA 1
ATOM 544 C C . LYS A 1 73 ? 15.963 18.817 -15.795 1.00 87.12 73 LYS A C 1
ATOM 546 O O . LYS A 1 73 ? 16.873 17.990 -15.799 1.00 87.12 73 LYS A O 1
ATOM 551 N N . GLN A 1 74 ? 16.152 20.077 -16.191 1.00 85.94 74 GLN A N 1
ATOM 552 C CA . GLN A 1 74 ? 17.452 20.561 -16.660 1.00 85.94 74 GLN A CA 1
ATOM 553 C C . GLN A 1 74 ? 18.526 20.412 -15.573 1.00 85.94 74 GLN A C 1
ATOM 555 O O . GLN A 1 74 ? 18.301 20.771 -14.420 1.00 85.94 74 GLN A O 1
ATOM 560 N N . GLY A 1 75 ? 19.708 19.930 -15.964 1.00 85.44 75 GLY A N 1
ATOM 561 C CA . GLY A 1 75 ? 20.856 19.770 -15.066 1.00 85.44 75 GLY A CA 1
ATOM 562 C C . GLY A 1 75 ? 20.906 18.441 -14.307 1.00 85.44 75 GLY A C 1
ATOM 563 O O . GLY A 1 75 ? 21.830 18.246 -13.522 1.00 85.44 75 GLY A O 1
ATOM 564 N N . LEU A 1 76 ? 19.960 17.526 -14.542 1.00 86.44 76 LEU A N 1
ATOM 565 C CA . LEU A 1 76 ? 20.037 16.160 -14.033 1.00 86.44 76 LEU A CA 1
ATOM 566 C C . LEU A 1 76 ? 20.730 15.252 -15.056 1.00 86.44 76 LEU A C 1
ATOM 568 O O . LEU A 1 76 ? 20.225 15.042 -16.156 1.00 86.44 76 LEU A O 1
ATOM 572 N N . GLU A 1 77 ? 21.889 14.709 -14.688 1.00 85.75 77 GLU A N 1
ATOM 573 C CA . GLU A 1 77 ? 22.554 13.651 -15.458 1.00 85.75 77 GLU A CA 1
ATOM 574 C C . GLU A 1 77 ? 21.818 12.320 -15.256 1.00 85.75 77 GLU A C 1
ATOM 576 O O . GLU A 1 77 ? 21.277 12.084 -14.174 1.00 85.75 77 GLU A O 1
ATOM 581 N N . ASP A 1 78 ? 21.793 11.460 -16.277 1.00 86.44 78 ASP A N 1
ATOM 582 C CA . ASP A 1 78 ? 21.243 10.093 -16.245 1.00 86.44 78 ASP A CA 1
ATOM 583 C C . ASP A 1 78 ? 19.776 9.970 -15.782 1.00 86.44 78 ASP A C 1
ATOM 585 O O . ASP A 1 78 ? 19.406 8.993 -15.125 1.00 86.44 78 ASP A O 1
ATOM 589 N N . VAL A 1 79 ? 18.939 10.969 -16.078 1.00 92.56 79 VAL A N 1
ATOM 590 C CA . VAL A 1 79 ? 17.476 10.904 -15.905 1.00 92.56 79 VAL A CA 1
ATOM 591 C C . VAL A 1 79 ? 16.828 10.797 -17.275 1.00 92.56 79 VAL A C 1
ATOM 593 O O . VAL A 1 79 ? 17.022 11.669 -18.119 1.00 92.56 79 VAL A O 1
ATOM 596 N N . GLU A 1 80 ? 16.045 9.743 -17.494 1.00 92.25 80 GLU A N 1
ATOM 597 C CA . GLU A 1 80 ? 15.311 9.566 -18.749 1.00 92.25 80 GLU A CA 1
ATOM 598 C C . GLU A 1 80 ? 14.103 10.506 -18.812 1.00 92.25 80 GLU A C 1
ATOM 600 O O . GLU A 1 80 ? 13.865 11.173 -19.818 1.00 92.25 80 GLU A O 1
ATOM 605 N N . PHE A 1 81 ? 13.344 10.565 -17.719 1.00 95.31 81 PHE A N 1
ATOM 606 C CA . PHE A 1 81 ? 12.172 11.416 -17.542 1.00 95.31 81 PHE A CA 1
ATOM 607 C C . PHE A 1 81 ? 11.811 11.524 -16.057 1.00 95.31 81 PHE A C 1
ATOM 609 O O . PHE A 1 81 ? 12.288 10.742 -15.233 1.00 95.31 81 PHE A O 1
ATOM 616 N N . THR A 1 82 ? 10.941 12.471 -15.717 1.00 96.38 82 THR A N 1
ATOM 617 C CA . THR A 1 82 ? 10.432 12.648 -14.352 1.00 96.38 82 THR A CA 1
ATOM 618 C C . THR A 1 82 ? 8.945 12.312 -14.329 1.00 96.38 82 THR A C 1
ATOM 620 O O . THR A 1 82 ? 8.183 12.767 -15.178 1.00 96.38 82 THR A O 1
ATOM 623 N N . LEU A 1 83 ? 8.511 11.505 -13.364 1.00 97.12 83 LEU A N 1
ATOM 624 C CA . LEU A 1 83 ? 7.095 11.271 -13.098 1.00 97.12 83 LEU A CA 1
ATOM 625 C C . LEU A 1 83 ? 6.585 12.306 -12.102 1.00 97.12 83 LEU A C 1
ATOM 627 O O . LEU A 1 83 ? 7.178 12.458 -11.039 1.00 97.12 83 LEU A O 1
ATOM 631 N N . VAL A 1 84 ? 5.488 12.987 -12.425 1.00 96.25 84 VAL A N 1
ATOM 632 C CA . VAL A 1 84 ? 4.927 14.084 -11.629 1.00 96.25 84 VAL A CA 1
ATOM 633 C C . VAL A 1 84 ? 3.501 13.744 -11.202 1.00 96.25 84 VAL A C 1
ATOM 635 O O . VAL A 1 84 ? 2.560 13.795 -11.989 1.00 96.25 84 VAL A O 1
ATOM 638 N N . PHE A 1 85 ? 3.326 13.417 -9.922 1.00 95.62 85 PHE A N 1
ATOM 639 C CA . PHE A 1 85 ? 2.036 13.047 -9.328 1.00 95.62 85 PHE A CA 1
ATOM 640 C C . PHE A 1 85 ? 1.379 14.192 -8.556 1.00 95.62 85 PHE A C 1
ATOM 642 O O . PHE A 1 85 ? 0.420 13.968 -7.818 1.00 95.62 85 PHE A O 1
ATOM 649 N N . GLY A 1 86 ? 1.893 15.415 -8.672 1.00 93.19 86 GLY A N 1
ATOM 650 C CA . GLY A 1 86 ? 1.424 16.553 -7.898 1.00 93.19 86 GLY A CA 1
ATOM 651 C C . GLY A 1 86 ? 2.166 17.848 -8.204 1.00 93.19 86 GLY A C 1
ATOM 652 O O . GLY A 1 86 ? 3.028 17.899 -9.068 1.00 93.19 86 GLY A O 1
ATOM 653 N N . THR A 1 87 ? 1.830 18.914 -7.485 1.00 90.25 87 THR A N 1
ATOM 654 C CA . THR A 1 87 ? 2.369 20.266 -7.706 1.00 90.25 87 THR A CA 1
ATOM 655 C C . THR A 1 87 ? 3.613 20.584 -6.872 1.00 90.25 87 THR A C 1
ATOM 657 O O . THR A 1 87 ? 4.077 21.720 -6.883 1.00 90.25 87 THR A O 1
ATOM 660 N N . HIS A 1 88 ? 4.114 19.631 -6.085 1.00 88.50 88 HIS A N 1
ATOM 661 C CA . HIS A 1 88 ? 5.251 19.810 -5.179 1.00 88.50 88 HIS A CA 1
ATOM 662 C C . HIS A 1 88 ? 6.294 18.726 -5.458 1.00 88.50 88 HIS A C 1
ATOM 664 O O . HIS A 1 88 ? 5.916 17.589 -5.722 1.00 88.50 88 HIS A O 1
ATOM 670 N N . GLU A 1 89 ? 7.582 19.043 -5.298 1.00 87.44 89 GLU A N 1
ATOM 671 C CA . GLU A 1 89 ? 8.708 18.119 -5.551 1.00 87.44 89 GLU A CA 1
ATOM 672 C C . GLU A 1 89 ? 8.621 16.775 -4.801 1.00 87.44 89 GLU A C 1
ATOM 674 O O . GLU A 1 89 ? 9.130 15.768 -5.274 1.00 87.44 89 GLU A O 1
ATOM 679 N N . ASN A 1 90 ? 7.903 16.717 -3.672 1.00 88.31 90 ASN A N 1
ATOM 680 C CA . ASN A 1 90 ? 7.668 15.477 -2.923 1.00 88.31 90 ASN A CA 1
ATOM 681 C C . ASN A 1 90 ? 6.796 14.462 -3.683 1.00 88.31 90 ASN A C 1
ATOM 683 O O . ASN A 1 90 ? 6.707 13.309 -3.272 1.00 88.31 90 ASN A O 1
ATOM 687 N N . TYR A 1 91 ? 6.122 14.901 -4.748 1.00 92.81 91 TYR A N 1
ATOM 688 C CA . TYR A 1 91 ? 5.298 14.074 -5.627 1.00 92.81 91 TYR A CA 1
ATOM 689 C C . TYR A 1 91 ? 5.983 13.772 -6.954 1.00 92.81 91 TYR A C 1
ATOM 691 O O . TYR A 1 91 ? 5.322 13.345 -7.900 1.00 92.81 91 TYR A O 1
ATOM 699 N N . GLU A 1 92 ? 7.284 14.011 -7.038 1.00 94.12 92 GLU A N 1
ATOM 700 C CA . GLU A 1 92 ? 8.057 13.732 -8.229 1.00 94.12 92 GLU A CA 1
ATOM 701 C C . GLU A 1 92 ? 8.960 12.515 -8.044 1.00 94.12 92 GLU A C 1
ATOM 703 O O . GLU A 1 92 ? 9.397 12.192 -6.937 1.00 94.12 92 GLU A O 1
ATOM 708 N N . TYR A 1 93 ? 9.248 11.836 -9.150 1.00 95.38 93 TYR A N 1
ATOM 709 C CA . TYR A 1 93 ? 10.179 10.721 -9.182 1.00 95.38 93 TYR A CA 1
ATOM 710 C C . TYR A 1 93 ? 10.988 10.728 -10.474 1.00 95.38 93 TYR A C 1
ATOM 712 O O . TYR A 1 93 ? 10.444 10.511 -11.557 1.00 95.38 93 TYR A O 1
ATOM 720 N N . ASP A 1 94 ? 12.294 10.938 -10.353 1.00 95.50 94 ASP A N 1
ATOM 721 C CA . ASP A 1 94 ? 13.212 10.869 -11.486 1.00 95.50 94 ASP A CA 1
ATOM 722 C C . ASP A 1 94 ? 13.477 9.413 -11.867 1.00 95.50 94 ASP A C 1
ATOM 724 O O . ASP A 1 94 ? 14.039 8.634 -11.089 1.00 95.50 94 ASP A O 1
ATOM 728 N N . VAL A 1 95 ? 13.089 9.051 -13.086 1.00 95.38 95 VAL A N 1
ATOM 729 C CA . VAL A 1 95 ? 13.272 7.706 -13.621 1.00 95.38 95 VAL A CA 1
ATOM 730 C C . VAL A 1 95 ? 14.648 7.599 -14.255 1.00 95.38 95 VAL A C 1
ATOM 732 O O . VAL A 1 95 ? 15.047 8.402 -15.098 1.00 95.38 95 VAL A O 1
ATOM 735 N N . ARG A 1 96 ? 15.381 6.579 -13.818 1.00 93.31 96 ARG A N 1
ATOM 736 C CA . ARG A 1 96 ? 16.752 6.292 -14.235 1.00 93.31 96 ARG A CA 1
ATOM 737 C C . ARG A 1 96 ? 16.853 4.823 -14.607 1.00 93.31 96 ARG A C 1
ATOM 739 O O . ARG A 1 96 ? 16.330 3.983 -13.861 1.00 93.31 96 ARG A O 1
ATOM 746 N N . ASP A 1 97 ? 17.567 4.509 -15.686 1.00 88.94 97 ASP A N 1
ATOM 747 C CA . ASP A 1 97 ? 18.021 3.140 -15.911 1.00 88.94 97 ASP A CA 1
ATOM 748 C C . ASP A 1 97 ? 19.188 2.832 -14.968 1.00 88.94 97 ASP A C 1
ATOM 750 O O . ASP A 1 97 ? 20.236 3.475 -14.966 1.00 88.94 97 ASP A O 1
ATOM 754 N N . LEU A 1 98 ? 18.974 1.838 -14.116 1.00 89.69 98 LEU A N 1
ATOM 755 C CA . LEU A 1 98 ? 19.898 1.435 -13.062 1.00 89.69 98 LEU A CA 1
ATOM 756 C C . LEU A 1 98 ? 20.435 0.023 -13.312 1.00 89.69 98 LEU A C 1
ATOM 758 O O . LEU A 1 98 ? 21.050 -0.563 -12.419 1.00 89.69 98 LEU A O 1
ATOM 762 N N . SER A 1 99 ? 20.208 -0.522 -14.513 1.00 87.50 99 SER A N 1
ATOM 763 C CA . SER A 1 99 ? 20.567 -1.884 -14.918 1.00 87.50 99 SER A CA 1
ATOM 764 C C . SER A 1 99 ? 22.049 -2.207 -14.705 1.00 87.50 99 SER A C 1
ATOM 766 O O . SER A 1 99 ? 22.385 -3.328 -14.324 1.00 87.50 99 SER A O 1
ATOM 768 N N . THR A 1 100 ? 22.935 -1.225 -14.878 1.00 85.81 100 THR A N 1
ATOM 769 C CA . THR A 1 100 ? 24.393 -1.384 -14.742 1.00 85.81 100 THR A CA 1
ATOM 770 C C . THR A 1 100 ? 24.935 -1.018 -13.359 1.00 85.81 100 T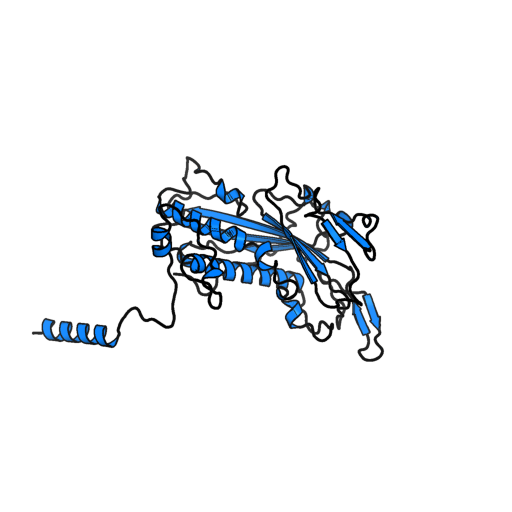HR A C 1
ATOM 772 O O . THR A 1 100 ? 26.005 -1.492 -12.980 1.00 85.81 100 THR A O 1
ATOM 775 N N . VAL A 1 101 ? 24.209 -0.198 -12.592 1.00 87.69 101 VAL A N 1
ATOM 776 C CA . VAL A 1 101 ? 24.683 0.369 -11.315 1.00 87.69 101 VAL A CA 1
ATOM 777 C C . VAL A 1 101 ? 24.122 -0.389 -10.114 1.00 87.69 101 VAL A C 1
ATOM 779 O O . VAL A 1 101 ? 24.847 -0.703 -9.172 1.00 87.69 101 VAL A O 1
ATOM 782 N N . ALA A 1 102 ? 22.820 -0.669 -10.124 1.00 87.75 102 ALA A N 1
ATOM 783 C CA . ALA A 1 102 ? 22.110 -1.279 -9.005 1.00 87.75 102 ALA A CA 1
ATOM 784 C C . ALA A 1 102 ? 20.956 -2.166 -9.513 1.00 87.75 102 ALA A C 1
ATOM 786 O O . ALA A 1 102 ? 19.786 -1.819 -9.327 1.00 87.75 102 ALA A O 1
ATOM 787 N N . PRO A 1 103 ? 21.282 -3.297 -10.164 1.00 90.88 103 PRO A N 1
ATOM 788 C CA . PRO A 1 103 ? 20.290 -4.213 -10.711 1.00 90.88 103 PRO A CA 1
ATOM 789 C C . PRO A 1 103 ? 19.502 -4.949 -9.618 1.00 90.88 103 PRO A C 1
ATOM 791 O O . PRO A 1 103 ? 20.003 -5.202 -8.520 1.00 90.88 103 PRO A O 1
ATOM 794 N N . GLY A 1 104 ? 18.281 -5.358 -9.953 1.00 92.94 104 GLY A N 1
ATOM 795 C CA . GLY A 1 104 ? 17.310 -5.953 -9.034 1.00 92.94 104 GLY A CA 1
ATOM 796 C C . GLY A 1 104 ? 16.092 -5.056 -8.828 1.00 92.94 104 GLY A C 1
ATOM 797 O O . GLY A 1 104 ? 16.077 -3.906 -9.255 1.00 92.94 104 GLY A O 1
ATOM 798 N N . TYR A 1 105 ? 15.050 -5.566 -8.169 1.00 95.12 105 TYR A N 1
ATOM 799 C CA . TYR A 1 105 ? 13.853 -4.756 -7.949 1.00 95.12 105 TYR A CA 1
ATOM 800 C C . TYR A 1 105 ? 14.127 -3.538 -7.072 1.00 95.12 105 TYR A C 1
ATOM 802 O O . TYR A 1 105 ? 14.882 -3.598 -6.095 1.00 95.12 105 TYR A O 1
ATOM 810 N N . ARG A 1 106 ? 13.413 -2.455 -7.369 1.00 94.38 106 ARG A N 1
ATOM 811 C CA . ARG A 1 106 ? 13.291 -1.277 -6.513 1.00 94.38 106 ARG A CA 1
ATOM 812 C C . ARG A 1 106 ? 11.817 -0.959 -6.354 1.00 94.38 106 ARG A C 1
ATOM 814 O O . ARG A 1 106 ? 11.085 -0.911 -7.335 1.00 94.38 106 ARG A O 1
ATOM 821 N N . LEU A 1 107 ? 11.402 -0.777 -5.107 1.00 96.06 107 LEU A N 1
ATOM 822 C CA . LEU A 1 107 ? 10.039 -0.412 -4.762 1.00 96.06 107 LEU A CA 1
ATOM 823 C C . LEU A 1 107 ? 10.085 0.892 -3.973 1.00 96.06 107 LEU A C 1
ATOM 825 O O . LEU A 1 107 ? 10.719 0.958 -2.916 1.00 96.06 107 LEU A O 1
ATOM 829 N N . THR A 1 108 ? 9.428 1.912 -4.501 1.00 95.88 108 THR A N 1
ATOM 830 C CA . THR A 1 108 ? 9.336 3.241 -3.899 1.00 95.88 108 THR A CA 1
ATOM 831 C C . THR A 1 108 ? 7.873 3.624 -3.781 1.00 95.88 108 THR A C 1
ATOM 833 O O . THR A 1 108 ? 7.045 3.181 -4.574 1.00 95.88 108 THR A O 1
ATOM 836 N N . THR A 1 109 ? 7.537 4.429 -2.780 1.00 96.12 109 THR A N 1
ATOM 837 C CA . THR A 1 109 ? 6.176 4.919 -2.604 1.00 96.12 109 THR A CA 1
ATOM 838 C C . THR A 1 109 ? 6.148 6.420 -2.379 1.00 96.12 109 THR A C 1
ATOM 840 O O . THR A 1 109 ? 7.027 6.978 -1.723 1.00 96.12 109 THR A O 1
ATOM 843 N N . ILE A 1 110 ? 5.114 7.059 -2.918 1.00 95.06 110 ILE A N 1
ATOM 844 C CA . ILE A 1 110 ? 4.821 8.479 -2.752 1.00 95.06 110 ILE A CA 1
ATOM 845 C C . ILE A 1 110 ? 3.430 8.569 -2.114 1.00 95.06 110 ILE A C 1
ATOM 847 O O . ILE A 1 110 ? 2.432 8.258 -2.775 1.00 95.06 110 ILE A O 1
ATOM 851 N N . PRO A 1 111 ? 3.331 8.927 -0.825 1.00 92.81 111 PRO A N 1
ATOM 852 C CA . PRO A 1 111 ? 2.049 9.031 -0.153 1.00 92.81 111 PRO A CA 1
ATOM 853 C C . PRO A 1 111 ? 1.368 10.360 -0.448 1.00 92.81 111 PRO A C 1
ATOM 855 O O . PRO A 1 111 ? 2.012 11.391 -0.636 1.00 92.81 111 PRO A O 1
ATOM 858 N N . GLN A 1 112 ? 0.045 10.357 -0.356 1.00 88.69 112 GLN A N 1
ATOM 859 C CA . GLN A 1 112 ? -0.715 11.568 -0.118 1.00 88.69 112 GLN A CA 1
ATOM 860 C C . GLN A 1 112 ? -0.270 12.182 1.211 1.00 88.69 112 GLN A C 1
ATOM 862 O O . GLN A 1 112 ? -0.260 11.529 2.253 1.00 88.69 112 GLN A O 1
ATOM 867 N N . THR A 1 113 ? 0.072 13.462 1.182 1.00 79.50 113 THR A N 1
ATOM 868 C CA . THR A 1 113 ? 0.330 14.258 2.379 1.00 79.50 113 THR A CA 1
ATOM 869 C C . THR A 1 113 ? -0.856 15.180 2.641 1.00 79.50 113 THR A C 1
ATOM 871 O O . THR A 1 113 ? -1.488 15.690 1.715 1.00 79.50 113 THR A O 1
ATOM 874 N N . ALA A 1 114 ? -1.169 15.413 3.916 1.00 63.25 114 ALA A N 1
ATOM 875 C CA . ALA A 1 114 ? -2.288 16.256 4.346 1.00 63.25 114 ALA A CA 1
ATOM 876 C C . ALA A 1 114 ? -2.044 17.774 4.154 1.00 63.25 114 ALA A C 1
ATOM 878 O O . ALA A 1 114 ? -2.645 18.592 4.849 1.00 63.25 114 ALA A O 1
ATOM 879 N N . SER A 1 115 ? -1.142 18.186 3.255 1.00 58.78 115 SER A N 1
ATOM 880 C CA . SER A 1 115 ? -0.846 19.607 3.043 1.00 58.78 115 SER A CA 1
ATOM 881 C C . SER A 1 115 ? -2.038 20.332 2.406 1.00 58.78 115 SER A C 1
ATOM 883 O O . SER A 1 115 ? -2.708 19.778 1.536 1.00 58.78 115 SER A O 1
ATOM 885 N N . ASN A 1 116 ? -2.284 21.581 2.812 1.00 53.22 116 ASN A N 1
ATOM 886 C CA . ASN A 1 116 ? -3.318 22.451 2.247 1.00 53.22 116 ASN A CA 1
ATOM 887 C C . ASN A 1 116 ? -2.654 23.648 1.524 1.00 53.22 116 ASN A C 1
ATOM 889 O O . ASN A 1 116 ? -1.942 24.400 2.195 1.00 53.22 116 ASN A O 1
ATOM 893 N N . PRO A 1 117 ? -2.863 23.853 0.203 1.00 56.69 117 PRO A N 1
ATOM 894 C CA . PRO A 1 117 ? -3.723 23.068 -0.689 1.00 56.69 117 PRO A CA 1
ATOM 895 C C . PRO A 1 117 ? -3.186 21.650 -0.942 1.00 56.69 117 PRO A C 1
ATOM 897 O O . PRO A 1 117 ? -1.976 21.429 -0.825 1.00 56.69 117 PRO A O 1
ATOM 900 N N . PRO A 1 118 ? -4.059 20.684 -1.302 1.00 68.62 118 PRO A N 1
ATOM 901 C CA . PRO A 1 118 ? -3.608 19.331 -1.585 1.00 68.62 118 PRO A CA 1
ATOM 902 C C . PRO A 1 118 ? -2.689 19.377 -2.801 1.00 68.62 118 PRO A C 1
ATOM 904 O O . PRO A 1 118 ? -3.085 19.876 -3.857 1.00 68.62 118 PRO A O 1
ATOM 907 N N . ALA A 1 119 ? -1.469 18.879 -2.637 1.00 86.06 119 ALA A N 1
ATOM 908 C CA . ALA A 1 119 ? -0.451 18.917 -3.679 1.00 86.06 119 ALA A CA 1
ATOM 909 C C . ALA A 1 119 ? -0.542 17.714 -4.632 1.00 86.06 119 ALA A C 1
ATOM 911 O O . ALA A 1 119 ? -0.085 17.824 -5.760 1.00 86.06 119 ALA A O 1
ATOM 912 N N . LEU A 1 120 ? -1.183 16.607 -4.235 1.00 92.19 120 LEU A N 1
ATOM 913 C CA . LEU A 1 120 ? -1.408 15.436 -5.096 1.00 92.19 120 LEU A CA 1
ATOM 914 C C . LEU A 1 120 ? -2.293 15.785 -6.305 1.00 92.19 120 LEU A C 1
ATOM 916 O O . LEU A 1 120 ? -3.276 16.508 -6.146 1.00 92.19 120 LEU A O 1
ATOM 920 N N . ASP A 1 121 ? -2.019 15.239 -7.486 1.00 93.81 121 ASP A N 1
ATOM 921 C CA . ASP A 1 121 ? -2.833 15.402 -8.695 1.00 93.81 121 ASP A CA 1
ATOM 922 C C . ASP A 1 121 ? -4.308 15.074 -8.414 1.00 93.81 121 ASP A C 1
ATOM 924 O O . ASP A 1 121 ? -4.650 14.021 -7.873 1.00 93.81 121 ASP A O 1
ATOM 928 N N . SER A 1 122 ? -5.202 15.987 -8.798 1.00 93.56 122 SER A N 1
ATOM 929 C CA . SER A 1 122 ? -6.653 15.830 -8.656 1.00 93.56 122 SER A CA 1
ATOM 930 C C . SER A 1 122 ? -7.208 14.527 -9.244 1.00 93.56 122 SER A C 1
ATOM 932 O O . SER A 1 122 ? -8.172 13.991 -8.704 1.00 93.56 122 SER A O 1
ATOM 934 N N . ARG A 1 123 ? -6.580 13.986 -10.297 1.00 95.44 123 ARG A N 1
ATOM 935 C CA . ARG A 1 123 ? -6.962 12.731 -10.961 1.00 95.44 123 ARG A CA 1
ATOM 936 C C . ARG A 1 123 ? -6.731 11.501 -10.081 1.00 95.44 123 ARG A C 1
ATOM 938 O O . ARG A 1 123 ? -7.381 10.482 -10.305 1.00 95.44 123 ARG A O 1
ATOM 945 N N . LEU A 1 124 ? -5.843 11.604 -9.089 1.00 95.19 124 LEU A N 1
ATOM 946 C CA . LEU A 1 124 ? -5.510 10.548 -8.130 1.00 95.19 124 LEU A CA 1
ATOM 947 C C . LEU A 1 124 ? -6.245 10.685 -6.793 1.00 95.19 124 LEU A C 1
ATOM 949 O O . LEU A 1 124 ? -6.161 9.787 -5.962 1.00 95.19 124 LEU A O 1
ATOM 953 N N . ARG A 1 125 ? -6.963 11.786 -6.552 1.00 92.44 125 ARG A N 1
ATOM 954 C CA . ARG A 1 125 ? -7.633 12.022 -5.267 1.00 92.44 125 ARG A CA 1
ATOM 955 C C . ARG A 1 125 ? -8.905 11.193 -5.154 1.00 92.44 125 ARG A C 1
ATOM 957 O O . ARG A 1 125 ? -9.751 11.220 -6.044 1.00 92.44 125 ARG A O 1
ATOM 964 N N . VAL A 1 126 ? -9.074 10.541 -4.007 1.00 92.69 126 VAL A N 1
ATOM 965 C CA . VAL A 1 126 ? -10.284 9.785 -3.667 1.00 92.69 126 VAL A CA 1
ATOM 966 C C . VAL A 1 126 ? -10.855 10.324 -2.354 1.00 92.69 126 VAL A C 1
ATOM 968 O O . VAL A 1 126 ? -10.132 10.350 -1.357 1.00 92.69 126 VAL A O 1
ATOM 971 N N . PRO A 1 127 ? -12.124 10.776 -2.319 1.00 89.50 127 PRO A N 1
ATOM 972 C CA . PRO A 1 127 ? -12.748 11.250 -1.086 1.00 89.50 127 PRO A CA 1
ATOM 973 C C . PRO A 1 127 ? -12.720 10.183 0.013 1.00 89.50 127 PRO A C 1
ATOM 975 O O . PRO A 1 127 ? -13.103 9.036 -0.228 1.00 89.50 127 PRO A O 1
ATOM 978 N N . GLY A 1 128 ? -12.280 10.556 1.218 1.00 88.44 128 GLY A N 1
ATOM 979 C CA . GLY A 1 128 ? -12.181 9.618 2.336 1.00 88.44 128 GLY A CA 1
ATOM 980 C C . GLY A 1 128 ? -11.186 8.482 2.085 1.00 88.44 128 GLY A C 1
ATOM 981 O O . GLY A 1 128 ? -11.417 7.360 2.538 1.00 88.44 128 GLY A O 1
ATOM 982 N N . GLY A 1 129 ? -10.133 8.726 1.303 1.00 91.88 129 GLY A N 1
ATOM 983 C CA . GLY A 1 129 ? -9.103 7.745 0.986 1.00 91.88 129 GLY A CA 1
ATOM 984 C C . GLY A 1 129 ? -7.702 8.299 1.187 1.00 91.88 129 GLY A C 1
ATOM 985 O O . GLY A 1 129 ? -7.425 9.451 0.861 1.00 91.88 129 GLY A O 1
ATOM 986 N N . PHE A 1 130 ? -6.819 7.461 1.725 1.00 93.44 130 PHE A N 1
ATOM 987 C CA . PHE A 1 130 ? -5.395 7.755 1.810 1.00 93.44 130 PHE A CA 1
ATOM 988 C C . PHE A 1 130 ? -4.689 7.136 0.609 1.00 93.44 130 PHE A C 1
ATOM 990 O O . PHE A 1 130 ? -4.562 5.911 0.512 1.00 93.44 130 PHE A O 1
ATOM 997 N N . VAL A 1 131 ? -4.284 7.984 -0.335 1.00 95.25 131 VAL A N 1
ATOM 998 C CA . VAL A 1 131 ? -3.682 7.540 -1.594 1.00 95.25 131 VAL A CA 1
ATOM 999 C C . VAL A 1 131 ? -2.187 7.297 -1.409 1.00 95.25 131 VAL A C 1
ATOM 1001 O O . VAL A 1 131 ? -1.481 8.090 -0.797 1.00 95.25 131 VAL A O 1
ATOM 1004 N N . THR A 1 132 ? -1.683 6.198 -1.955 1.00 96.25 132 THR A N 1
ATOM 1005 C CA . THR A 1 132 ? -0.254 5.888 -2.054 1.00 96.25 132 THR A CA 1
ATOM 1006 C C . THR A 1 132 ? 0.060 5.504 -3.491 1.00 96.25 132 THR A C 1
ATOM 1008 O O . THR A 1 132 ? -0.499 4.535 -4.003 1.00 96.25 132 THR A O 1
ATOM 1011 N N . VAL A 1 133 ? 0.954 6.244 -4.141 1.00 97.62 133 VAL A N 1
ATOM 1012 C CA . VAL A 1 133 ? 1.536 5.840 -5.423 1.00 97.62 133 VAL A CA 1
ATOM 1013 C C . VAL A 1 133 ? 2.681 4.876 -5.139 1.00 97.62 133 VAL A C 1
ATOM 1015 O O . VAL A 1 133 ? 3.510 5.131 -4.269 1.00 97.62 133 VAL A O 1
ATOM 1018 N N . VAL A 1 134 ? 2.718 3.760 -5.855 1.00 97.94 134 VAL A N 1
ATOM 1019 C CA . VAL A 1 134 ? 3.720 2.701 -5.752 1.00 97.94 134 VAL A CA 1
ATOM 1020 C C . VAL A 1 134 ? 4.456 2.622 -7.081 1.00 97.94 134 VAL A C 1
ATOM 1022 O O . VAL A 1 134 ? 3.830 2.444 -8.124 1.00 97.94 134 VAL A O 1
ATOM 1025 N N . LEU A 1 135 ? 5.778 2.744 -7.036 1.00 97.62 135 LEU A N 1
ATOM 1026 C CA . LEU A 1 135 ? 6.662 2.677 -8.192 1.00 97.62 135 LEU A CA 1
ATOM 1027 C C . LEU A 1 135 ? 7.527 1.427 -8.092 1.00 97.62 135 LEU A C 1
ATOM 1029 O O . LEU A 1 135 ? 8.258 1.253 -7.113 1.00 97.62 135 LEU A O 1
ATOM 1033 N N . LEU A 1 136 ? 7.443 0.573 -9.106 1.00 96.75 136 LEU A N 1
ATOM 1034 C CA . LEU A 1 136 ? 8.225 -0.647 -9.231 1.00 96.75 136 LEU A CA 1
ATOM 1035 C C . LEU A 1 136 ? 9.191 -0.512 -10.405 1.00 96.75 136 LEU A C 1
ATOM 1037 O O . LEU A 1 136 ? 8.767 -0.443 -11.553 1.00 96.75 136 LEU A O 1
ATOM 1041 N N . GLN A 1 137 ? 10.489 -0.551 -10.130 1.00 95.19 137 GLN A N 1
ATOM 1042 C CA . GLN A 1 137 ? 11.501 -0.748 -11.163 1.00 95.19 137 GLN A CA 1
ATOM 1043 C C . GLN A 1 137 ? 12.081 -2.156 -11.060 1.00 95.19 137 GLN A C 1
ATOM 1045 O O . GLN A 1 137 ? 12.226 -2.701 -9.962 1.00 95.19 137 GLN A O 1
ATOM 1050 N N . ALA A 1 138 ? 12.471 -2.721 -12.198 1.00 94.12 138 ALA A N 1
ATOM 1051 C CA . ALA A 1 138 ? 13.134 -4.021 -12.279 1.00 94.12 138 ALA A CA 1
ATOM 1052 C C . ALA A 1 138 ? 14.438 -3.951 -13.109 1.00 94.12 138 ALA A C 1
ATOM 1054 O O . ALA A 1 138 ? 14.616 -4.748 -14.032 1.00 94.12 138 ALA A O 1
ATOM 1055 N N . PRO A 1 139 ? 15.352 -2.993 -12.831 1.00 93.38 139 PRO A N 1
ATOM 1056 C CA . PRO A 1 139 ? 16.560 -2.788 -13.625 1.00 93.38 139 PRO A CA 1
ATOM 1057 C C . PRO A 1 139 ? 17.400 -4.061 -13.681 1.00 93.38 139 PRO A C 1
ATOM 1059 O O . PRO A 1 139 ? 17.746 -4.642 -12.652 1.00 93.38 139 PRO A O 1
ATOM 1062 N N . GLY A 1 140 ? 17.727 -4.502 -14.894 1.00 92.50 140 GLY A N 1
ATOM 1063 C CA . GLY A 1 140 ? 18.531 -5.702 -15.111 1.00 92.50 140 GLY A CA 1
ATOM 1064 C C . GLY A 1 140 ? 17.908 -6.997 -14.579 1.00 92.50 140 GLY A C 1
ATOM 1065 O O . GLY A 1 140 ? 18.638 -7.969 -14.427 1.00 92.50 140 GLY A O 1
ATOM 1066 N N . VAL A 1 141 ? 16.604 -7.033 -14.272 1.00 94.94 141 VAL A N 1
ATOM 1067 C CA . VAL A 1 1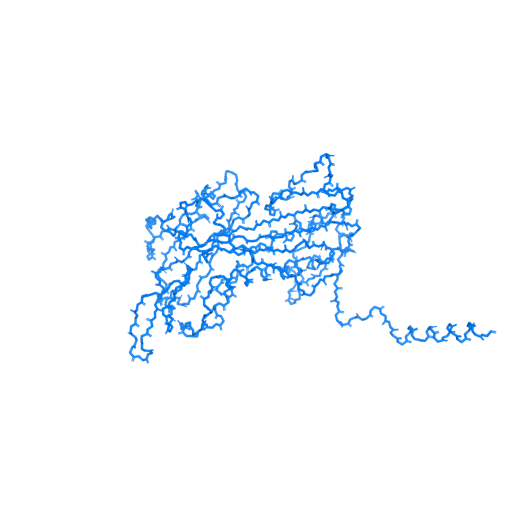41 ? 15.895 -8.265 -13.896 1.00 94.94 141 VAL A CA 1
ATOM 1068 C C . VAL A 1 141 ? 15.369 -8.955 -15.148 1.00 94.94 141 VAL A C 1
ATOM 1070 O O . VAL A 1 141 ? 14.722 -8.332 -15.989 1.00 94.94 141 VAL A O 1
ATOM 1073 N N . TYR A 1 142 ? 15.608 -10.261 -15.237 1.00 95.25 142 TYR A N 1
ATOM 1074 C CA . TYR A 1 142 ? 15.230 -11.068 -16.387 1.00 95.25 142 TYR A CA 1
ATOM 1075 C C . TYR A 1 142 ? 14.332 -12.237 -15.999 1.00 95.25 142 TYR A C 1
ATOM 1077 O O . TYR A 1 142 ? 14.554 -12.927 -15.002 1.00 95.25 142 TYR A O 1
ATOM 1085 N N . PHE A 1 143 ? 13.341 -12.508 -16.838 1.00 95.12 143 PHE A N 1
ATOM 1086 C CA . PHE A 1 143 ? 12.366 -13.573 -16.662 1.00 95.12 143 PHE A CA 1
ATOM 1087 C C . PHE A 1 143 ? 12.699 -14.756 -17.588 1.00 95.12 143 PHE A C 1
ATOM 1089 O O . PHE A 1 143 ? 13.242 -14.554 -18.675 1.00 95.12 143 PHE A O 1
ATOM 1096 N N . PRO A 1 144 ? 12.402 -16.005 -17.186 1.00 93.44 144 PRO A N 1
ATOM 1097 C CA . PRO A 1 144 ? 12.593 -17.208 -17.999 1.00 93.44 144 PRO A CA 1
ATOM 1098 C C . PRO A 1 144 ? 11.450 -17.461 -18.989 1.00 93.44 144 PRO A C 1
ATOM 1100 O O . PRO A 1 144 ? 11.515 -18.431 -19.741 1.00 93.44 144 PRO A O 1
ATOM 1103 N N . LYS A 1 145 ? 10.381 -16.656 -18.945 1.00 93.62 145 LYS A N 1
ATOM 1104 C CA . LYS A 1 145 ? 9.248 -16.638 -19.883 1.00 93.62 145 LYS A CA 1
ATOM 1105 C C . LYS A 1 145 ? 8.724 -15.208 -19.984 1.00 93.62 145 LYS A C 1
ATOM 1107 O O . LYS A 1 145 ? 8.923 -14.433 -19.051 1.00 93.62 145 LYS A O 1
ATOM 1112 N N . SER A 1 146 ? 8.023 -14.888 -21.068 1.00 94.38 146 SER A N 1
ATOM 1113 C CA . SER A 1 146 ? 7.275 -13.633 -21.164 1.00 94.38 146 SER A CA 1
ATOM 1114 C C . SER A 1 146 ? 6.213 -13.544 -20.066 1.00 94.38 146 SER A C 1
ATOM 1116 O O . SER A 1 146 ? 5.564 -14.552 -19.761 1.00 94.38 146 SER A O 1
ATOM 1118 N N . VAL A 1 147 ? 5.994 -12.351 -19.518 1.00 93.50 147 VAL A N 1
ATOM 1119 C CA . VAL A 1 147 ? 5.063 -12.108 -18.410 1.00 93.50 147 VAL A CA 1
ATOM 1120 C C . VAL A 1 147 ? 3.958 -11.157 -18.860 1.00 93.50 147 VAL A C 1
ATOM 1122 O O . VAL A 1 147 ? 4.208 -9.978 -19.081 1.00 93.50 147 VAL A O 1
ATOM 1125 N N . ASN A 1 148 ? 2.728 -11.672 -18.935 1.00 92.69 148 ASN A N 1
ATOM 1126 C CA . ASN A 1 148 ? 1.521 -10.878 -19.167 1.00 92.69 148 ASN A CA 1
ATOM 1127 C C . ASN A 1 148 ? 0.912 -10.471 -17.818 1.00 92.69 148 ASN A C 1
ATOM 1129 O O . ASN A 1 148 ? -0.006 -11.124 -17.324 1.00 92.69 148 ASN A O 1
ATOM 1133 N N . ASP A 1 149 ? 1.452 -9.425 -17.205 1.00 93.06 149 ASP A N 1
ATOM 1134 C CA . ASP A 1 149 ? 0.950 -8.854 -15.954 1.00 93.06 149 ASP A CA 1
ATOM 1135 C C . ASP A 1 149 ? 0.994 -7.324 -16.060 1.00 93.06 149 ASP A C 1
ATOM 1137 O O . ASP A 1 149 ? 1.949 -6.794 -16.620 1.00 93.06 149 ASP A O 1
ATOM 1141 N N . PRO A 1 150 ? -0.009 -6.593 -15.553 1.00 92.56 150 PRO A N 1
ATOM 1142 C CA . PRO A 1 150 ? -0.074 -5.147 -15.740 1.00 92.56 150 PRO A CA 1
ATOM 1143 C C . PRO A 1 150 ? 1.071 -4.387 -15.050 1.00 92.56 150 PRO A C 1
ATOM 1145 O O . PRO A 1 150 ? 1.451 -3.327 -15.533 1.00 92.56 150 PRO A O 1
ATOM 1148 N N . MET A 1 151 ? 1.636 -4.913 -13.958 1.00 93.56 151 MET A N 1
ATOM 1149 C CA . MET A 1 151 ? 2.739 -4.280 -13.225 1.00 93.56 151 MET A CA 1
ATOM 1150 C C . MET A 1 151 ? 4.104 -4.891 -13.582 1.00 93.56 151 MET A C 1
ATOM 1152 O O . MET A 1 151 ? 5.093 -4.172 -13.694 1.00 93.56 151 MET A O 1
ATOM 1156 N N . PHE A 1 152 ? 4.166 -6.212 -13.767 1.00 94.25 152 PHE A N 1
ATOM 1157 C CA . PHE A 1 152 ? 5.393 -6.974 -14.046 1.00 94.25 152 PHE A CA 1
ATOM 1158 C C . PHE A 1 152 ? 5.579 -7.307 -15.536 1.00 94.25 152 PHE A C 1
ATOM 1160 O O . PHE A 1 152 ? 6.296 -8.253 -15.866 1.00 94.25 152 PHE A O 1
ATOM 1167 N N . SER A 1 153 ? 4.910 -6.575 -16.431 1.00 93.25 153 SER A N 1
ATOM 1168 C CA . SER A 1 153 ? 4.899 -6.851 -17.872 1.00 93.25 153 SER A CA 1
ATOM 1169 C C . SER A 1 153 ? 6.313 -6.998 -18.430 1.00 93.25 153 SER A C 1
ATOM 1171 O O . SER A 1 153 ? 7.144 -6.105 -18.249 1.00 93.25 153 SER A O 1
ATOM 1173 N N . ALA A 1 154 ? 6.588 -8.121 -19.096 1.00 95.25 154 ALA A N 1
ATOM 1174 C CA . ALA A 1 154 ? 7.911 -8.429 -19.627 1.00 95.25 154 ALA A CA 1
ATOM 1175 C C . ALA A 1 154 ? 7.830 -9.230 -20.930 1.00 95.25 154 ALA A C 1
ATOM 1177 O O . ALA A 1 154 ? 7.614 -10.446 -20.925 1.00 95.25 154 ALA A O 1
ATOM 1178 N N . HIS A 1 155 ? 8.047 -8.555 -22.053 1.00 96.00 155 HIS A N 1
ATOM 1179 C CA . HIS A 1 155 ? 7.987 -9.122 -23.398 1.00 96.00 155 HIS A CA 1
ATOM 1180 C C . HIS A 1 155 ? 9.242 -8.824 -24.225 1.00 96.00 155 HIS A C 1
ATOM 1182 O O . HIS A 1 155 ? 9.398 -9.383 -25.313 1.00 96.00 155 HIS A O 1
ATOM 1188 N N . GLN A 1 156 ? 10.171 -8.015 -23.709 1.00 95.12 156 GLN A N 1
ATOM 1189 C CA . GLN A 1 156 ? 11.403 -7.665 -24.411 1.00 95.12 156 GLN A CA 1
ATOM 1190 C C . GLN A 1 156 ? 12.389 -8.841 -24.413 1.00 95.12 156 GLN A C 1
ATOM 1192 O O . GLN A 1 156 ? 12.957 -9.196 -23.384 1.00 95.12 156 GLN A O 1
ATOM 1197 N N . ALA A 1 157 ? 12.588 -9.476 -25.566 1.00 95.00 157 ALA A N 1
ATOM 1198 C CA . ALA A 1 157 ? 13.452 -10.645 -25.697 1.00 95.00 157 ALA A CA 1
ATOM 1199 C C . ALA A 1 157 ? 14.948 -10.278 -25.704 1.00 95.00 157 ALA A C 1
ATOM 1201 O O . ALA A 1 157 ? 15.404 -9.506 -26.545 1.00 95.00 157 ALA A O 1
ATOM 1202 N N . HIS A 1 158 ? 15.729 -10.920 -24.836 1.00 92.94 158 HIS A N 1
ATOM 1203 C CA . HIS A 1 158 ? 17.187 -10.818 -24.766 1.00 92.94 158 HIS A CA 1
ATOM 1204 C C . HIS A 1 158 ? 17.831 -12.203 -24.841 1.00 92.94 158 HIS A C 1
ATOM 1206 O O . HIS A 1 158 ? 17.442 -13.122 -24.123 1.00 92.94 158 HIS A O 1
ATOM 1212 N N . ILE A 1 159 ? 18.838 -12.366 -25.701 1.00 93.44 159 ILE A N 1
ATOM 1213 C CA . ILE A 1 159 ? 19.579 -13.625 -25.843 1.00 93.44 159 ILE A CA 1
ATOM 1214 C C . ILE A 1 159 ? 20.913 -13.496 -25.114 1.00 93.44 159 ILE A C 1
ATOM 1216 O O . ILE A 1 159 ? 21.779 -12.723 -25.520 1.00 93.44 159 ILE A O 1
ATOM 1220 N N . PHE A 1 160 ? 21.092 -14.296 -24.067 1.00 89.56 160 PHE A N 1
ATOM 1221 C CA . PHE A 1 160 ? 22.355 -14.407 -23.348 1.00 89.56 160 PHE A CA 1
ATOM 1222 C C . PHE A 1 160 ? 23.162 -15.613 -23.843 1.00 89.56 160 PHE A C 1
ATOM 1224 O O . PHE A 1 160 ? 22.592 -16.698 -23.990 1.00 89.56 160 PHE A O 1
ATOM 1231 N N . PRO A 1 161 ? 24.491 -15.485 -24.029 1.00 90.62 161 PRO A N 1
ATOM 1232 C CA . PRO A 1 161 ? 25.331 -16.584 -24.510 1.00 90.62 161 PRO A CA 1
ATOM 1233 C C . PRO A 1 161 ? 25.283 -17.856 -23.650 1.00 90.62 161 PRO A C 1
ATOM 1235 O O . PRO A 1 161 ? 25.435 -18.954 -24.175 1.00 90.62 161 PRO A O 1
ATOM 1238 N N . THR A 1 162 ? 25.084 -17.722 -22.335 1.00 86.06 162 THR A N 1
ATOM 1239 C CA . THR A 1 162 ? 25.138 -18.836 -21.372 1.00 86.06 162 THR A CA 1
ATOM 1240 C C . THR A 1 162 ? 23.765 -19.288 -20.879 1.00 86.06 162 THR A C 1
ATOM 1242 O O . THR A 1 162 ? 23.541 -20.484 -20.717 1.00 86.06 162 THR A O 1
ATOM 1245 N N . SER A 1 163 ? 22.843 -18.355 -20.626 1.00 84.31 163 SER A N 1
ATOM 1246 C CA . SER A 1 163 ?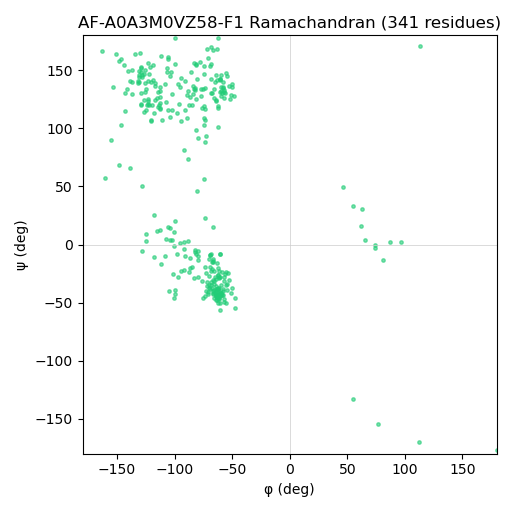 21.526 -18.633 -20.033 1.00 84.31 163 SER A CA 1
ATOM 1247 C C . SER A 1 163 ? 20.377 -18.682 -21.047 1.00 84.31 163 SER A C 1
ATOM 1249 O O . SER A 1 163 ? 19.244 -18.968 -20.652 1.00 84.31 163 SER A O 1
ATOM 1251 N N . GLY A 1 164 ? 20.664 -18.447 -22.333 1.00 91.69 164 GLY A N 1
ATOM 1252 C CA . GLY A 1 164 ? 19.699 -18.522 -23.427 1.00 91.69 164 GLY A CA 1
ATOM 1253 C C . GLY A 1 164 ? 18.765 -17.314 -23.510 1.00 91.69 164 GLY A C 1
ATOM 1254 O O . GLY A 1 164 ? 19.105 -16.208 -23.092 1.00 91.69 164 GLY A O 1
ATOM 1255 N N . LEU A 1 165 ? 17.586 -17.530 -24.097 1.00 94.62 165 LEU A N 1
ATOM 1256 C CA . LEU A 1 165 ? 16.544 -16.513 -24.230 1.00 94.62 165 LEU A CA 1
ATOM 1257 C C . LEU A 1 165 ? 15.954 -16.158 -22.862 1.00 94.62 165 LEU A C 1
ATOM 1259 O O . LEU A 1 165 ? 15.537 -17.034 -22.102 1.00 94.62 165 LEU A O 1
ATOM 1263 N N . ARG A 1 166 ? 15.883 -14.862 -22.586 1.00 94.75 166 ARG A N 1
ATOM 1264 C CA . ARG A 1 166 ? 15.256 -14.267 -21.412 1.00 94.75 166 ARG A CA 1
ATOM 1265 C C . ARG A 1 166 ? 14.384 -13.089 -21.829 1.00 94.75 166 ARG A C 1
ATOM 1267 O O . ARG A 1 166 ? 14.519 -12.578 -22.937 1.00 94.75 166 ARG A O 1
ATOM 1274 N N . TRP A 1 167 ? 13.500 -12.665 -20.937 1.00 95.50 167 TRP A N 1
ATOM 1275 C CA . TRP A 1 167 ? 12.612 -11.527 -21.158 1.00 95.50 167 TRP A CA 1
ATOM 1276 C C . TRP A 1 167 ? 12.926 -10.429 -20.146 1.00 95.50 167 TRP A C 1
ATOM 1278 O O . TRP A 1 167 ? 13.149 -10.739 -18.981 1.00 95.50 167 TRP A O 1
ATOM 1288 N N . ALA A 1 168 ? 12.974 -9.177 -20.581 1.00 94.06 168 ALA A N 1
ATOM 1289 C CA . ALA A 1 168 ? 13.100 -8.001 -19.728 1.00 94.06 168 ALA A CA 1
ATOM 1290 C C . ALA A 1 168 ? 11.756 -7.267 -19.641 1.00 94.06 168 ALA A C 1
ATOM 1292 O O . ALA A 1 168 ? 10.862 -7.495 -20.463 1.00 94.06 168 ALA A O 1
ATOM 1293 N N . ALA A 1 169 ? 11.621 -6.421 -18.620 1.00 93.81 169 ALA A N 1
ATOM 1294 C CA . ALA A 1 169 ? 10.426 -5.618 -18.396 1.00 93.81 169 ALA A CA 1
ATOM 1295 C C . ALA A 1 169 ? 10.136 -4.694 -19.589 1.00 93.81 169 ALA A C 1
ATOM 1297 O O . ALA A 1 169 ? 11.056 -4.184 -20.223 1.00 93.81 169 ALA A O 1
ATOM 1298 N N . ASP A 1 170 ? 8.856 -4.459 -19.871 1.00 92.94 170 ASP A N 1
ATOM 1299 C CA . ASP A 1 170 ? 8.442 -3.598 -20.985 1.00 92.94 170 ASP A CA 1
ATOM 1300 C C . ASP A 1 170 ? 8.704 -2.119 -20.709 1.00 92.94 170 ASP A C 1
ATOM 1302 O O . ASP A 1 170 ? 9.016 -1.372 -21.632 1.00 92.94 170 ASP A O 1
ATOM 1306 N N . ASN A 1 171 ? 8.600 -1.720 -19.440 1.00 90.88 171 ASN A N 1
ATOM 1307 C CA . ASN A 1 171 ? 8.764 -0.349 -18.978 1.00 90.88 171 ASN A CA 1
ATOM 1308 C C . ASN A 1 171 ? 9.885 -0.273 -17.936 1.00 90.88 171 ASN A C 1
ATOM 1310 O O . ASN A 1 171 ? 10.039 -1.178 -17.113 1.00 90.88 171 ASN A O 1
ATOM 1314 N N . VAL A 1 172 ? 10.616 0.846 -17.912 1.00 92.06 172 VAL A N 1
ATOM 1315 C CA . VAL A 1 172 ? 11.670 1.117 -16.911 1.00 92.06 172 VAL A CA 1
ATOM 1316 C C . VAL A 1 172 ? 11.089 1.224 -15.493 1.00 92.06 172 VAL A C 1
ATOM 1318 O O . VAL A 1 172 ? 11.744 0.871 -14.508 1.00 92.06 172 VAL A O 1
ATOM 1321 N N . VAL A 1 173 ? 9.836 1.679 -15.386 1.00 95.69 173 VAL A N 1
ATOM 1322 C CA . VAL A 1 173 ? 9.075 1.751 -14.137 1.00 95.69 173 VAL A CA 1
ATOM 1323 C C . VAL A 1 173 ? 7.598 1.419 -14.374 1.00 95.69 173 VAL A C 1
ATOM 1325 O O . VAL A 1 173 ? 6.951 1.970 -15.266 1.00 95.69 173 VAL A O 1
ATOM 1328 N N . GLY A 1 174 ? 7.061 0.513 -13.562 1.00 95.50 174 GLY A N 1
ATOM 1329 C CA . GLY A 1 174 ? 5.629 0.277 -13.407 1.00 95.50 174 GLY A CA 1
ATOM 1330 C C . GLY A 1 174 ? 5.070 1.139 -12.277 1.00 95.50 174 GLY A C 1
ATOM 1331 O O . GLY A 1 174 ? 5.723 1.323 -11.247 1.00 95.50 174 GLY A O 1
ATOM 1332 N N . VAL A 1 175 ? 3.867 1.680 -12.463 1.00 97.12 175 VAL A N 1
ATOM 1333 C CA . VAL A 1 175 ? 3.237 2.590 -11.500 1.00 97.12 175 VAL A CA 1
ATOM 1334 C C . VAL A 1 175 ? 1.862 2.062 -11.115 1.00 97.12 175 VAL A C 1
ATOM 1336 O O . VAL A 1 175 ? 1.067 1.697 -11.974 1.00 97.12 175 VAL A O 1
ATOM 1339 N N . ALA A 1 176 ? 1.548 2.061 -9.823 1.00 97.31 176 ALA A N 1
ATOM 1340 C CA . ALA A 1 176 ? 0.199 1.835 -9.320 1.00 97.31 176 ALA A CA 1
ATOM 1341 C C . ALA A 1 176 ? -0.204 2.919 -8.330 1.00 97.31 176 ALA A C 1
ATOM 1343 O O . ALA A 1 176 ? 0.627 3.483 -7.628 1.00 97.31 176 ALA A O 1
ATOM 1344 N N . GLY A 1 177 ? -1.501 3.177 -8.245 1.00 97.12 177 GLY A N 1
ATOM 1345 C CA . GLY A 1 177 ? -2.104 3.942 -7.169 1.00 97.12 177 GLY A CA 1
ATOM 1346 C C . GLY A 1 177 ? -2.898 3.002 -6.276 1.00 97.12 177 GLY A C 1
ATOM 1347 O O . GLY A 1 177 ? -3.615 2.129 -6.763 1.00 97.12 177 GLY A O 1
ATOM 1348 N N . CYS A 1 178 ? -2.791 3.187 -4.971 1.00 97.56 178 CYS A N 1
ATOM 1349 C CA . CYS A 1 178 ? -3.531 2.431 -3.976 1.00 97.56 178 CYS A CA 1
ATOM 1350 C C . CYS A 1 178 ? -4.243 3.369 -3.011 1.00 97.56 178 CYS A C 1
ATOM 1352 O O . CYS A 1 178 ? -3.725 4.434 -2.691 1.00 97.56 178 CYS A O 1
ATOM 1354 N N . VAL A 1 179 ? -5.417 2.964 -2.537 1.00 96.69 179 VAL A N 1
ATOM 1355 C CA . VAL A 1 179 ? -6.265 3.753 -1.641 1.00 96.69 179 VAL A CA 1
ATOM 1356 C C . VAL A 1 179 ? -6.608 2.921 -0.415 1.00 96.69 179 VAL A C 1
ATOM 1358 O O . VAL A 1 179 ? -7.322 1.921 -0.525 1.00 96.69 179 VAL A O 1
ATOM 1361 N N . ASP A 1 180 ? -6.115 3.345 0.748 1.00 96.25 180 ASP A N 1
ATOM 1362 C CA . ASP A 1 180 ? -6.558 2.829 2.043 1.00 96.25 180 ASP A CA 1
ATOM 1363 C C . ASP A 1 180 ? -7.824 3.574 2.489 1.00 96.25 180 ASP A C 1
ATOM 1365 O O . ASP A 1 180 ? -7.853 4.809 2.512 1.00 96.25 180 ASP A O 1
ATOM 1369 N N . GLN A 1 181 ? -8.861 2.828 2.875 1.00 94.75 181 GLN A N 1
ATOM 1370 C CA . GLN A 1 181 ? -10.071 3.385 3.485 1.00 94.75 181 GLN A CA 1
ATOM 1371 C C . GLN A 1 181 ? -10.532 2.544 4.671 1.00 94.75 181 GLN A C 1
ATOM 1373 O O . GLN A 1 181 ? -10.364 1.319 4.711 1.00 94.75 181 GLN A O 1
ATOM 1378 N N . TYR A 1 182 ? -11.170 3.222 5.616 1.00 94.56 182 TYR A N 1
ATOM 1379 C CA . TYR A 1 182 ? -11.636 2.652 6.867 1.00 94.56 182 TYR A CA 1
ATOM 1380 C C . TYR A 1 182 ? -13.082 3.053 7.128 1.00 94.56 182 TYR A C 1
ATOM 1382 O O . TYR A 1 182 ? -13.488 4.184 6.873 1.00 94.56 182 TYR A O 1
ATOM 1390 N N . LEU A 1 183 ? -13.856 2.114 7.655 1.00 93.25 183 LEU A N 1
ATOM 1391 C CA . LEU A 1 183 ? -15.234 2.313 8.085 1.00 93.25 183 LEU A CA 1
ATOM 1392 C C . LEU A 1 183 ? -15.322 1.916 9.554 1.00 93.25 183 LEU A C 1
ATOM 1394 O O . LEU A 1 183 ? -14.966 0.789 9.893 1.00 93.25 183 LEU A O 1
ATOM 1398 N N . ILE A 1 184 ? -15.804 2.802 10.421 1.00 93.00 184 ILE A N 1
ATOM 1399 C CA . ILE A 1 184 ? -15.959 2.515 11.850 1.00 93.00 184 ILE A CA 1
ATOM 1400 C C . ILE A 1 184 ? -17.442 2.520 12.191 1.00 93.00 184 ILE A C 1
ATOM 1402 O O . ILE A 1 184 ? -18.163 3.451 11.848 1.00 93.00 184 ILE A O 1
ATOM 1406 N N . CYS A 1 185 ? -17.894 1.485 12.888 1.00 92.88 185 CYS A N 1
ATOM 1407 C CA . CYS A 1 185 ? -19.275 1.338 13.323 1.00 92.88 185 CYS A CA 1
ATOM 1408 C C . CYS A 1 185 ? -19.342 1.025 14.813 1.00 92.88 185 CYS A C 1
ATOM 1410 O O . CYS A 1 185 ? -18.486 0.322 15.347 1.00 92.88 185 CYS A O 1
ATOM 1412 N N . ASN A 1 186 ? -20.404 1.472 15.474 1.00 93.38 186 ASN A N 1
ATOM 1413 C CA . ASN A 1 186 ? -20.731 1.087 16.838 1.00 93.38 186 ASN A CA 1
ATOM 1414 C C . ASN A 1 186 ? -21.988 0.220 16.836 1.00 93.38 186 ASN A C 1
ATOM 1416 O O . ASN A 1 186 ? -23.103 0.710 16.661 1.00 93.38 186 ASN A O 1
ATOM 1420 N N . ASN A 1 187 ? -21.825 -1.080 17.080 1.00 92.75 187 ASN A N 1
ATOM 1421 C CA . ASN A 1 187 ? -22.947 -2.019 17.024 1.00 92.75 187 ASN A CA 1
ATOM 1422 C C . ASN A 1 187 ? -23.994 -1.777 18.130 1.00 92.75 187 ASN A C 1
ATOM 1424 O O . ASN A 1 187 ? -25.104 -2.289 18.059 1.00 92.75 187 ASN A O 1
ATOM 1428 N N . ALA A 1 188 ? -23.659 -1.006 19.171 1.00 91.31 188 ALA A N 1
ATOM 1429 C CA . ALA A 1 188 ? -24.609 -0.682 20.228 1.00 91.31 188 ALA A CA 1
ATOM 1430 C C . ALA A 1 188 ? -25.499 0.528 19.915 1.00 91.31 188 ALA A C 1
ATOM 1432 O O . ALA A 1 188 ? -26.515 0.694 20.584 1.00 91.31 188 ALA A O 1
ATOM 1433 N N . THR A 1 189 ? -25.108 1.387 18.971 1.00 88.31 189 THR A N 1
ATOM 1434 C CA . THR A 1 189 ? -25.915 2.540 18.532 1.00 88.31 189 THR A CA 1
ATOM 1435 C C . THR A 1 189 ? -26.424 2.385 17.104 1.00 88.31 189 THR A C 1
ATOM 1437 O O . THR A 1 189 ? -27.336 3.101 16.710 1.00 88.31 189 THR A O 1
ATOM 1440 N N . GLY A 1 190 ? -25.840 1.470 16.324 1.00 88.19 190 GLY A N 1
ATOM 1441 C CA . GLY A 1 190 ? -26.085 1.347 14.887 1.00 88.19 190 GLY A CA 1
ATOM 1442 C C . GLY A 1 190 ? -25.424 2.455 14.059 1.00 88.19 190 GLY A C 1
ATOM 1443 O O . GLY A 1 190 ? -25.552 2.447 12.839 1.00 88.19 190 GLY A O 1
ATOM 1444 N N . GLY A 1 191 ? -24.715 3.394 14.696 1.00 88.62 191 GLY A N 1
ATOM 1445 C CA . GLY A 1 191 ? -24.013 4.479 14.016 1.00 88.62 191 GLY A CA 1
ATOM 1446 C C . GLY A 1 191 ? -22.755 3.977 13.312 1.00 88.62 191 GLY A C 1
ATOM 1447 O O . GLY A 1 191 ? -21.970 3.230 13.900 1.00 88.62 191 GLY A O 1
ATOM 1448 N N . CYS A 1 192 ? -22.550 4.417 12.073 1.00 90.38 192 CYS A N 1
ATOM 1449 C CA . CYS A 1 192 ? -21.352 4.154 11.280 1.00 90.38 192 CYS A CA 1
ATOM 1450 C C . CYS A 1 192 ? -20.821 5.458 10.683 1.00 90.38 192 CYS A C 1
ATOM 1452 O O . CYS A 1 192 ? -21.602 6.335 10.316 1.00 90.38 192 CYS A O 1
ATOM 1454 N N . SER A 1 193 ? -19.501 5.569 10.557 1.00 89.00 193 SER A N 1
ATOM 1455 C CA . SER A 1 193 ? -18.871 6.605 9.741 1.00 89.00 193 SER A CA 1
ATOM 1456 C C . SER A 1 193 ? -19.142 6.355 8.252 1.00 89.00 193 SER A C 1
ATOM 1458 O O . SER A 1 193 ? -19.601 5.283 7.858 1.00 89.00 193 SER A O 1
ATOM 1460 N N . SER A 1 194 ? -18.815 7.319 7.394 1.00 90.12 194 SER A N 1
ATOM 1461 C CA . SER A 1 194 ? -18.512 7.008 5.995 1.00 90.12 194 SER A CA 1
ATOM 1462 C C . SER A 1 194 ? -17.156 6.298 5.896 1.00 90.12 194 SER A C 1
ATOM 1464 O O . SER A 1 194 ? -16.385 6.277 6.862 1.00 90.12 194 SER A O 1
ATOM 1466 N N . TRP A 1 195 ? -16.841 5.741 4.724 1.00 92.06 195 TRP A N 1
ATOM 1467 C CA . TRP A 1 195 ? -15.458 5.385 4.406 1.00 92.06 195 TRP A CA 1
ATOM 1468 C C . TRP A 1 195 ? -14.583 6.639 4.484 1.00 92.06 195 TRP A C 1
ATOM 1470 O O . TRP A 1 195 ? -14.953 7.686 3.950 1.00 92.06 195 TRP A O 1
ATOM 1480 N N . ALA A 1 196 ? -13.467 6.532 5.192 1.00 90.56 196 ALA A N 1
ATOM 1481 C CA . ALA A 1 196 ? -12.594 7.651 5.509 1.00 90.56 196 ALA A CA 1
ATOM 1482 C C . ALA A 1 196 ? -11.121 7.223 5.506 1.00 90.56 196 ALA A C 1
ATOM 1484 O O . ALA A 1 196 ? -10.795 6.051 5.735 1.00 90.56 196 ALA A O 1
ATOM 1485 N N . SER A 1 197 ? -10.231 8.183 5.257 1.00 89.19 197 SER A N 1
ATOM 1486 C CA . SER A 1 197 ? -8.795 8.008 5.468 1.00 89.19 197 SER A CA 1
ATOM 1487 C C . SER A 1 197 ? -8.487 7.972 6.975 1.00 89.19 197 SER A C 1
ATOM 1489 O O . SER A 1 197 ? -9.310 8.434 7.775 1.00 89.19 197 SER A O 1
ATOM 1491 N N . PRO A 1 198 ? -7.326 7.442 7.406 1.00 81.50 198 PRO A N 1
ATOM 1492 C CA . PRO A 1 198 ? -6.879 7.574 8.793 1.00 81.50 198 PRO A CA 1
ATOM 1493 C C . PRO A 1 198 ? -6.934 9.017 9.312 1.00 81.50 198 PRO A C 1
ATOM 1495 O O . PRO A 1 198 ? -7.306 9.241 10.461 1.00 81.50 198 PRO A O 1
ATOM 1498 N N . GLU A 1 199 ? -6.604 9.988 8.462 1.00 78.69 199 GLU A N 1
ATOM 1499 C CA . GLU A 1 199 ? -6.566 11.408 8.800 1.00 78.69 199 GLU A CA 1
ATOM 1500 C C . GLU A 1 199 ? -7.977 11.997 8.935 1.00 78.69 199 GLU A C 1
ATOM 1502 O O . GLU A 1 199 ? -8.263 12.691 9.910 1.00 78.69 199 GLU A O 1
ATOM 1507 N N . ASP A 1 200 ? -8.889 11.678 8.012 1.00 81.31 200 ASP A N 1
ATOM 1508 C CA . ASP A 1 200 ? -10.279 12.154 8.067 1.00 81.31 200 ASP A CA 1
ATOM 1509 C C . ASP A 1 200 ? -11.023 11.573 9.275 1.00 81.31 200 ASP A C 1
ATOM 1511 O O . ASP A 1 200 ? -11.883 12.237 9.863 1.00 81.31 200 ASP A O 1
ATOM 1515 N N . LEU A 1 201 ? -10.659 10.354 9.696 1.00 78.44 201 LEU A N 1
ATOM 1516 C CA . LEU A 1 201 ? -11.219 9.716 10.885 1.00 78.44 201 LEU A CA 1
ATOM 1517 C C . LEU A 1 201 ? -10.999 10.529 12.167 1.00 78.44 201 LEU A C 1
ATOM 1519 O O . LEU A 1 201 ? -11.791 10.380 13.097 1.00 78.44 201 LEU A O 1
ATOM 1523 N N . LEU A 1 202 ? -9.989 11.407 12.223 1.00 67.12 202 LEU A N 1
ATOM 1524 C CA . LEU A 1 202 ? -9.749 12.323 13.350 1.00 67.12 202 LEU A CA 1
ATOM 1525 C C . LEU A 1 202 ? -10.861 13.367 13.512 1.00 67.12 202 LEU A C 1
ATOM 1527 O O . LEU A 1 202 ? -11.045 13.920 14.593 1.00 67.12 202 LEU A O 1
ATOM 1531 N N . THR A 1 203 ? -11.601 13.637 12.437 1.00 66.56 203 THR A N 1
ATOM 1532 C CA . THR A 1 203 ? -12.648 14.664 12.387 1.00 66.56 203 THR A CA 1
ATOM 1533 C C . THR A 1 203 ? -14.058 14.089 12.450 1.00 66.56 203 THR A C 1
ATOM 1535 O O . THR A 1 203 ? -15.021 14.847 12.349 1.00 66.56 203 THR A O 1
ATOM 1538 N N . VAL A 1 204 ? -14.204 12.767 12.618 1.00 64.88 204 VAL A N 1
ATOM 1539 C CA . VAL A 1 204 ? -15.516 12.110 12.671 1.00 64.88 204 VAL A CA 1
ATOM 1540 C C . VAL A 1 204 ? -16.300 12.640 13.864 1.00 64.88 204 VAL A C 1
ATOM 1542 O O . VAL A 1 204 ? -16.085 12.255 15.013 1.00 64.88 204 VAL A O 1
ATOM 1545 N N . THR A 1 205 ? -17.228 13.544 13.568 1.00 54.06 205 THR A N 1
ATOM 1546 C CA . THR A 1 205 ? -18.180 14.083 14.524 1.00 54.06 205 THR A CA 1
ATOM 1547 C C . THR A 1 205 ? -19.397 13.176 14.626 1.00 54.06 205 THR A C 1
ATOM 1549 O O . THR A 1 205 ? -19.802 12.471 13.700 1.00 54.06 205 THR A O 1
ATOM 1552 N N . VAL A 1 206 ? -19.961 13.166 15.825 1.00 54.78 206 VAL A N 1
ATOM 1553 C CA . VAL A 1 206 ? -21.140 12.397 16.195 1.00 54.78 206 VAL A CA 1
ATOM 1554 C C . VAL A 1 206 ? -22.334 12.862 15.353 1.00 54.78 206 VAL A C 1
ATOM 1556 O O . VAL A 1 206 ? -22.718 14.022 15.437 1.00 54.78 206 VAL A O 1
ATOM 1559 N N . SER A 1 207 ? -22.933 11.976 14.550 1.00 53.88 207 SER A N 1
ATOM 1560 C CA . SER A 1 207 ? -24.228 12.267 13.917 1.00 53.88 207 SER A CA 1
ATOM 1561 C C . SER A 1 207 ? -25.357 12.149 14.948 1.00 53.88 207 SER A C 1
ATOM 1563 O O . SER A 1 207 ? -25.407 11.149 15.672 1.00 53.88 207 SER A O 1
ATOM 1565 N N . ASP A 1 208 ? -26.273 13.120 14.981 1.00 51.97 208 ASP A N 1
ATOM 1566 C CA . ASP A 1 208 ? -27.300 13.262 16.030 1.00 51.97 208 ASP A CA 1
ATOM 1567 C C . ASP A 1 208 ? -28.296 12.089 16.123 1.00 51.97 208 ASP A C 1
ATOM 1569 O O . ASP A 1 208 ? -28.836 11.817 17.192 1.00 51.97 208 ASP A O 1
ATOM 1573 N N . ASN A 1 209 ? -28.528 11.353 15.029 1.00 54.91 209 ASN A N 1
ATOM 1574 C CA . ASN A 1 209 ? -29.561 10.306 14.979 1.00 54.91 209 ASN A CA 1
ATOM 1575 C C . ASN A 1 209 ? -29.076 8.920 15.446 1.00 54.91 209 ASN A C 1
ATOM 1577 O O . ASN A 1 209 ? -29.885 8.096 15.866 1.00 54.91 209 ASN A O 1
ATOM 1581 N N . ALA A 1 210 ? -27.769 8.655 15.373 1.00 64.88 210 ALA A N 1
ATOM 1582 C CA . ALA A 1 210 ? -27.138 7.425 15.852 1.00 64.88 210 ALA A CA 1
ATOM 1583 C C . ALA A 1 210 ? -25.662 7.720 16.166 1.00 64.88 210 ALA A C 1
ATOM 1585 O O . ALA A 1 210 ? -24.805 7.626 15.280 1.00 64.88 210 ALA A O 1
ATOM 1586 N N . PRO A 1 211 ? -25.337 8.124 17.406 1.00 80.25 211 PRO A N 1
ATOM 1587 C CA . PRO A 1 211 ? -23.996 8.577 17.723 1.00 80.25 211 PRO A CA 1
ATOM 1588 C C . PRO A 1 211 ? -22.998 7.420 17.593 1.00 80.25 211 PRO A C 1
ATOM 1590 O O . PRO A 1 211 ? -23.176 6.368 18.208 1.00 80.25 211 PRO A O 1
ATOM 1593 N N . LEU A 1 212 ? -21.930 7.597 16.808 1.00 85.44 212 LEU A N 1
ATOM 1594 C CA . LEU A 1 212 ? -20.844 6.610 16.723 1.00 85.44 212 LEU A CA 1
ATOM 1595 C C . LEU A 1 212 ? -20.171 6.421 18.095 1.00 85.44 212 LEU A C 1
ATOM 1597 O O . LEU A 1 212 ? -19.838 5.304 18.492 1.00 85.44 212 LEU A O 1
ATOM 1601 N N . ILE A 1 213 ? -20.027 7.515 18.84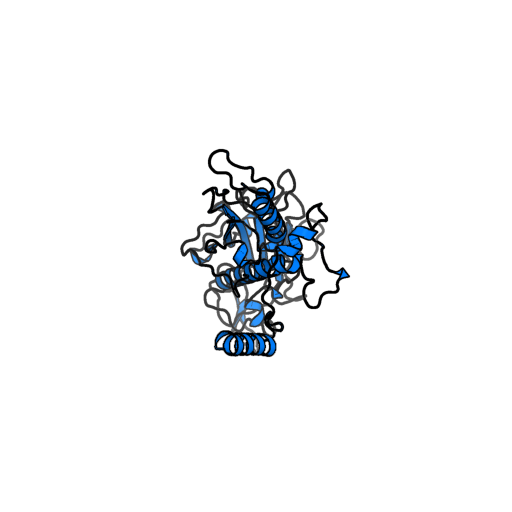4 1.00 88.44 213 ILE A N 1
ATOM 1602 C CA . ILE A 1 213 ? -19.404 7.561 20.166 1.00 88.44 213 ILE A CA 1
ATOM 1603 C C . ILE A 1 213 ? -20.471 7.901 21.204 1.00 88.44 213 ILE A C 1
ATOM 1605 O O . ILE A 1 213 ? -21.060 8.977 21.159 1.00 88.44 213 ILE A O 1
ATOM 1609 N N . LYS A 1 214 ? -20.720 6.987 22.149 1.00 87.44 214 LYS A N 1
ATOM 1610 C CA . LYS A 1 214 ? -21.716 7.175 23.225 1.00 87.44 214 LYS A CA 1
ATOM 1611 C C . LYS A 1 214 ? -21.119 7.162 24.631 1.00 87.44 214 LYS A C 1
ATOM 1613 O O . LYS A 1 214 ? -21.820 7.424 25.603 1.00 87.44 214 LYS A O 1
ATOM 1618 N N . SER A 1 215 ? -19.852 6.777 24.765 1.00 88.06 215 SER A N 1
ATOM 1619 C CA . SER A 1 215 ? -19.196 6.588 26.054 1.00 88.06 215 SER A CA 1
ATOM 1620 C C . SER A 1 215 ? -17.716 6.947 25.987 1.00 88.06 215 SER A C 1
ATOM 1622 O O . SER A 1 215 ? -17.096 6.898 24.925 1.00 88.06 215 SER A O 1
ATOM 1624 N N . ALA A 1 216 ? -17.117 7.223 27.148 1.00 86.94 216 ALA A N 1
ATOM 1625 C CA . ALA A 1 216 ? -15.671 7.419 27.253 1.00 86.94 216 ALA A CA 1
ATOM 1626 C C . ALA A 1 216 ? -14.871 6.174 26.819 1.00 86.94 216 ALA A C 1
ATOM 1628 O O . ALA A 1 216 ? -13.742 6.302 26.356 1.00 86.94 216 ALA A O 1
ATOM 1629 N N . ALA A 1 217 ? -15.443 4.971 26.952 1.00 88.44 217 ALA A N 1
ATOM 1630 C CA . ALA A 1 217 ? -14.812 3.738 26.486 1.00 88.44 217 ALA A CA 1
ATOM 1631 C C . ALA A 1 217 ? -14.769 3.656 24.953 1.00 88.44 217 ALA A C 1
ATOM 1633 O O . ALA A 1 217 ? -13.769 3.192 24.410 1.00 88.44 217 ALA A O 1
ATOM 1634 N N . ASP A 1 218 ? -15.819 4.127 24.269 1.00 89.25 218 ASP A N 1
ATOM 1635 C CA . ASP A 1 218 ? -15.831 4.216 22.805 1.00 89.25 218 ASP A CA 1
ATOM 1636 C C . ASP A 1 218 ? -14.799 5.234 22.321 1.00 89.25 218 ASP A C 1
ATOM 1638 O O . ASP A 1 218 ? -14.009 4.911 21.441 1.00 89.25 218 ASP A O 1
ATOM 1642 N N . GLN A 1 219 ? -14.750 6.419 22.944 1.00 87.25 219 GLN A N 1
ATOM 1643 C CA . GLN A 1 219 ? -13.779 7.450 22.573 1.00 87.25 219 GLN A CA 1
ATOM 1644 C C . GLN A 1 219 ? -12.342 6.928 22.687 1.00 87.25 219 GLN A C 1
ATOM 1646 O O . GLN A 1 219 ? -11.594 6.982 21.726 1.00 87.25 219 GLN A O 1
ATOM 1651 N N . ARG A 1 220 ? -11.979 6.312 23.817 1.00 86.75 220 ARG A N 1
ATOM 1652 C CA . ARG A 1 220 ? -10.618 5.785 24.026 1.00 86.75 220 ARG A CA 1
ATOM 1653 C C . ARG A 1 220 ? -10.245 4.672 23.055 1.00 86.75 220 ARG A C 1
ATOM 1655 O O . ARG A 1 220 ? -9.096 4.579 22.637 1.00 86.75 220 ARG A O 1
ATOM 1662 N N . ALA A 1 221 ? -11.196 3.796 22.733 1.00 89.12 221 ALA A N 1
ATOM 1663 C CA . ALA A 1 221 ? -10.967 2.750 21.747 1.00 89.12 221 ALA A CA 1
ATOM 1664 C C . ALA A 1 221 ? -10.789 3.343 20.341 1.00 89.12 221 ALA A C 1
ATOM 1666 O O . ALA A 1 221 ? -9.935 2.869 19.595 1.00 89.12 221 ALA A O 1
ATOM 1667 N N . LEU A 1 222 ? -11.542 4.394 20.000 1.00 88.00 222 LEU A N 1
ATOM 1668 C CA . LEU A 1 222 ? -11.351 5.144 18.763 1.00 88.00 222 LEU A CA 1
ATOM 1669 C C . LEU A 1 222 ? -9.983 5.846 18.732 1.00 88.00 222 LEU A C 1
ATOM 1671 O O . LEU A 1 222 ? -9.291 5.724 17.728 1.00 88.00 222 LEU A O 1
ATOM 1675 N N . ASP A 1 223 ? -9.559 6.490 19.821 1.00 85.00 223 ASP A N 1
ATOM 1676 C CA . ASP A 1 223 ? -8.257 7.169 19.910 1.00 85.00 223 ASP A CA 1
ATOM 1677 C C . ASP A 1 223 ? -7.095 6.177 19.690 1.00 85.00 223 ASP A C 1
ATOM 1679 O O . ASP A 1 223 ? -6.161 6.440 18.930 1.00 85.00 223 ASP A O 1
ATOM 1683 N N . MET A 1 224 ? -7.173 4.990 20.310 1.00 85.88 224 MET A N 1
ATOM 1684 C CA . MET A 1 224 ? -6.209 3.903 20.090 1.00 85.88 224 MET A CA 1
ATOM 1685 C C . MET A 1 224 ? -6.181 3.438 18.635 1.00 85.88 224 MET A C 1
ATOM 1687 O O . MET A 1 224 ? -5.103 3.210 18.090 1.00 85.88 224 MET A O 1
ATOM 1691 N N . LEU A 1 225 ? -7.355 3.272 18.015 1.00 88.75 225 LEU A N 1
ATOM 1692 C CA . LEU A 1 225 ? -7.445 2.908 16.606 1.00 88.75 225 LEU A CA 1
ATOM 1693 C C . LEU A 1 225 ? -6.787 3.981 15.741 1.00 88.75 225 LEU A C 1
ATOM 1695 O O . LEU A 1 225 ? -5.851 3.673 15.014 1.00 88.75 225 LEU A O 1
ATOM 1699 N N . GLN A 1 226 ? -7.223 5.236 15.851 1.00 85.50 226 GLN A N 1
ATOM 1700 C CA . GLN A 1 226 ? -6.708 6.356 15.059 1.00 85.50 226 GLN A CA 1
ATOM 1701 C C . GLN A 1 226 ? -5.178 6.438 15.111 1.00 85.50 226 GLN A C 1
ATOM 1703 O O . GLN A 1 226 ? -4.541 6.590 14.071 1.00 85.50 226 GLN A O 1
ATOM 1708 N N . TYR A 1 227 ? -4.585 6.230 16.291 1.00 83.62 227 TYR A N 1
ATOM 1709 C CA . TYR A 1 227 ? -3.133 6.204 16.464 1.00 83.62 227 TYR A CA 1
ATOM 1710 C C . TYR A 1 227 ? -2.427 5.145 15.598 1.00 83.62 227 TYR A C 1
ATOM 1712 O O . TYR A 1 227 ? -1.348 5.391 15.055 1.00 83.62 227 TYR A O 1
ATOM 1720 N N . VAL A 1 228 ? -3.022 3.959 15.435 1.00 88.25 228 VAL A N 1
ATOM 1721 C CA . VAL A 1 228 ? -2.399 2.850 14.696 1.00 88.25 228 VAL A CA 1
ATOM 1722 C C . VAL A 1 228 ? -2.772 2.818 13.211 1.00 88.25 228 VAL A C 1
ATOM 1724 O O . VAL A 1 228 ? -2.023 2.253 12.415 1.00 88.25 228 VAL A O 1
ATOM 1727 N N . LEU A 1 229 ? -3.887 3.427 12.794 1.00 89.69 229 LEU A N 1
ATOM 1728 C CA . LEU A 1 229 ? -4.377 3.322 11.411 1.00 89.69 229 LEU A CA 1
ATOM 1729 C C . LEU A 1 229 ? -3.416 3.941 10.388 1.00 89.69 229 LEU A C 1
ATOM 1731 O O . LEU A 1 229 ? -3.117 3.300 9.381 1.00 89.69 229 LEU A O 1
ATOM 1735 N N . THR A 1 230 ? -2.866 5.131 10.652 1.00 85.50 230 THR A N 1
ATOM 1736 C CA . THR A 1 230 ? -1.906 5.762 9.729 1.00 85.50 230 THR A CA 1
ATOM 1737 C C . THR A 1 230 ? -0.657 4.900 9.583 1.00 85.50 230 THR A C 1
ATOM 1739 O O . THR A 1 230 ? -0.285 4.540 8.472 1.00 85.50 230 THR A O 1
ATOM 1742 N N . SER A 1 231 ? -0.048 4.467 10.693 1.00 86.69 231 SER A N 1
ATOM 1743 C CA . SER A 1 231 ? 1.180 3.656 10.653 1.00 86.69 231 SER A CA 1
ATOM 1744 C C . SER A 1 231 ? 0.983 2.260 10.050 1.00 86.69 231 SER A C 1
ATOM 1746 O O . SER A 1 231 ? 1.965 1.587 9.729 1.00 86.69 231 SER A O 1
ATOM 1748 N N . THR A 1 232 ? -0.259 1.820 9.861 1.00 92.00 232 THR A N 1
ATOM 1749 C CA . THR A 1 232 ? -0.605 0.514 9.288 1.00 92.00 232 THR A CA 1
ATOM 1750 C C . THR A 1 232 ? -1.155 0.619 7.868 1.00 92.00 232 THR A C 1
ATOM 1752 O O . THR A 1 232 ? -1.517 -0.410 7.298 1.00 92.00 232 THR A O 1
ATOM 1755 N N . SER A 1 233 ? -1.175 1.814 7.263 1.00 92.62 233 SER A N 1
ATOM 1756 C CA . SER A 1 233 ? -1.513 2.008 5.847 1.00 92.62 233 SER A CA 1
ATOM 1757 C C . SER A 1 233 ? -0.510 1.314 4.915 1.00 92.62 233 SER A C 1
ATOM 1759 O O . SER A 1 233 ? 0.565 0.858 5.337 1.00 92.62 233 SER A O 1
ATOM 1761 N N . LEU A 1 234 ? -0.850 1.216 3.628 1.00 94.75 234 LEU A N 1
ATOM 1762 C CA . LEU A 1 234 ? 0.031 0.626 2.626 1.00 94.75 234 LEU A CA 1
ATOM 1763 C C . LEU A 1 234 ? 1.377 1.358 2.560 1.00 94.75 234 LEU A C 1
ATOM 1765 O O . LEU A 1 234 ? 2.422 0.703 2.567 1.00 94.75 234 LEU A O 1
ATOM 1769 N N . GLN A 1 235 ? 1.361 2.697 2.583 1.00 93.81 235 GLN A N 1
ATOM 1770 C CA . GLN A 1 235 ? 2.569 3.527 2.594 1.00 93.81 235 GLN A CA 1
ATOM 1771 C C . GLN A 1 235 ? 3.569 3.037 3.638 1.00 93.81 235 GLN A C 1
ATOM 1773 O O . GLN A 1 235 ? 4.714 2.728 3.313 1.00 93.81 235 GLN A O 1
ATOM 1778 N N . TYR A 1 236 ? 3.140 2.922 4.894 1.00 91.88 236 TYR A N 1
ATOM 1779 C CA . TYR A 1 236 ? 4.017 2.529 5.998 1.00 91.88 236 TYR A CA 1
ATOM 1780 C C . TYR A 1 236 ? 4.256 1.015 6.071 1.00 91.88 236 TYR A C 1
ATOM 1782 O O . TYR A 1 236 ? 5.050 0.551 6.893 1.00 91.88 236 TYR A O 1
ATOM 1790 N N . THR A 1 237 ? 3.579 0.227 5.237 1.00 93.62 237 THR A N 1
ATOM 1791 C CA . THR A 1 237 ? 3.844 -1.206 5.060 1.00 93.62 237 THR A CA 1
ATOM 1792 C C . THR A 1 237 ? 4.994 -1.454 4.077 1.00 93.62 237 THR A C 1
ATOM 1794 O O . THR A 1 237 ? 5.714 -2.447 4.218 1.00 93.62 237 THR A O 1
ATOM 1797 N N . ILE A 1 238 ? 5.187 -0.546 3.114 1.00 95.44 238 ILE A N 1
ATOM 1798 C CA . ILE A 1 238 ? 6.228 -0.629 2.079 1.00 95.44 238 ILE A CA 1
ATOM 1799 C C . ILE A 1 238 ? 7.448 0.242 2.418 1.00 95.44 238 ILE A C 1
ATOM 1801 O O . ILE A 1 238 ? 8.594 -0.190 2.256 1.00 95.44 238 ILE A O 1
ATOM 1805 N N . THR A 1 239 ? 7.222 1.462 2.907 1.00 90.94 239 THR A N 1
ATOM 1806 C CA . THR A 1 239 ? 8.285 2.443 3.174 1.00 90.94 239 THR A CA 1
ATOM 1807 C C . THR A 1 239 ? 9.318 1.894 4.153 1.00 90.94 239 THR A C 1
ATOM 1809 O O . THR A 1 239 ? 8.977 1.274 5.158 1.00 90.94 239 THR A O 1
ATOM 1812 N N . GLY A 1 240 ? 10.600 2.109 3.850 1.00 86.69 240 GLY A N 1
ATOM 1813 C CA . GLY A 1 240 ? 11.726 1.611 4.646 1.00 86.69 240 GLY A CA 1
ATOM 1814 C C . GLY A 1 240 ? 12.096 0.145 4.389 1.00 86.69 240 GLY A C 1
ATOM 1815 O O . GLY A 1 240 ? 13.184 -0.272 4.773 1.00 86.69 240 GLY A O 1
ATOM 1816 N N . ARG A 1 241 ? 11.249 -0.633 3.699 1.00 91.94 241 ARG A N 1
ATOM 1817 C CA . ARG A 1 241 ? 11.548 -2.021 3.295 1.00 91.94 241 ARG A CA 1
ATOM 1818 C C . ARG A 1 241 ? 12.055 -2.128 1.859 1.00 91.94 241 ARG A C 1
ATOM 1820 O O . ARG A 1 241 ? 12.801 -3.060 1.548 1.00 91.94 241 ARG A O 1
ATOM 1827 N N . GLY A 1 242 ? 11.653 -1.202 0.989 1.00 91.88 242 GLY A N 1
ATOM 1828 C CA . GLY A 1 242 ? 12.019 -1.218 -0.427 1.00 91.88 242 GLY A CA 1
ATOM 1829 C C . GLY A 1 242 ? 11.641 -2.546 -1.085 1.00 91.88 242 GLY A C 1
ATOM 1830 O O . GLY A 1 242 ? 10.556 -3.078 -0.853 1.00 91.88 242 GLY A O 1
ATOM 1831 N N . SER A 1 243 ? 12.555 -3.138 -1.852 1.00 92.56 243 SER A N 1
ATOM 1832 C CA . SER A 1 243 ? 12.319 -4.411 -2.548 1.00 92.56 243 SER A CA 1
ATOM 1833 C C . SER A 1 243 ? 12.048 -5.602 -1.627 1.00 92.56 243 SER A C 1
ATOM 1835 O O . SER A 1 243 ? 11.401 -6.555 -2.050 1.00 92.56 243 SER A O 1
ATOM 1837 N N . SER A 1 244 ? 12.434 -5.552 -0.346 1.00 94.50 244 SER A N 1
ATOM 1838 C CA . SER A 1 244 ? 12.075 -6.603 0.624 1.00 94.50 244 SER A CA 1
ATOM 1839 C C . SER A 1 244 ? 10.579 -6.630 0.979 1.00 94.50 244 SER A C 1
ATOM 1841 O O . SER A 1 244 ? 10.114 -7.554 1.656 1.00 94.50 244 SER A O 1
ATOM 1843 N N . ALA A 1 245 ? 9.811 -5.620 0.550 1.00 95.75 245 ALA A N 1
ATOM 1844 C CA . ALA A 1 245 ? 8.355 -5.634 0.617 1.00 95.75 245 ALA A CA 1
ATOM 1845 C C . ALA A 1 245 ? 7.698 -6.453 -0.505 1.00 95.75 245 ALA A C 1
ATOM 1847 O O . ALA A 1 245 ? 6.522 -6.778 -0.365 1.00 95.75 245 ALA A O 1
ATOM 1848 N N . LEU A 1 246 ? 8.437 -6.827 -1.556 1.00 96.12 246 LEU A N 1
ATOM 1849 C CA . LEU A 1 246 ? 7.921 -7.643 -2.653 1.00 96.12 246 LEU A CA 1
ATOM 1850 C C . LEU A 1 246 ? 7.947 -9.134 -2.300 1.00 96.12 246 LEU A C 1
ATOM 1852 O O . LEU A 1 246 ? 8.960 -9.662 -1.833 1.00 96.12 246 LEU A O 1
ATOM 1856 N N . ALA A 1 247 ? 6.857 -9.841 -2.580 1.00 95.06 247 ALA A N 1
ATOM 1857 C CA . ALA A 1 247 ? 6.829 -11.298 -2.576 1.00 95.06 247 ALA A CA 1
ATOM 1858 C C . ALA A 1 247 ? 7.724 -11.869 -3.692 1.00 95.06 247 ALA A C 1
ATOM 1860 O O . ALA A 1 247 ? 8.477 -12.815 -3.444 1.00 95.06 247 ALA A O 1
ATOM 1861 N N . ALA A 1 248 ? 7.725 -11.242 -4.873 1.00 94.75 248 ALA A N 1
ATOM 1862 C CA . ALA A 1 248 ? 8.535 -11.590 -6.039 1.00 94.75 248 ALA A CA 1
ATOM 1863 C C . ALA A 1 248 ? 10.039 -11.640 -5.729 1.00 94.75 248 ALA A C 1
ATOM 1865 O O . ALA A 1 248 ? 10.743 -12.527 -6.222 1.00 94.75 248 ALA A O 1
ATOM 1866 N N . GLN A 1 249 ? 10.518 -10.763 -4.835 1.00 93.81 249 GLN A N 1
ATOM 1867 C CA . GLN A 1 249 ? 11.917 -10.708 -4.394 1.00 93.81 249 GLN A CA 1
ATOM 1868 C C . GLN A 1 249 ? 12.397 -12.040 -3.794 1.00 93.81 249 GLN A C 1
ATOM 1870 O O . GLN A 1 249 ? 13.580 -12.359 -3.880 1.00 93.81 249 GLN A O 1
ATOM 1875 N N . ARG A 1 250 ? 11.501 -12.852 -3.213 1.00 91.06 250 ARG A N 1
ATOM 1876 C CA . ARG A 1 250 ? 11.855 -14.148 -2.600 1.00 91.06 250 ARG A CA 1
ATOM 1877 C C . ARG A 1 250 ? 12.308 -15.199 -3.612 1.00 91.06 250 ARG A C 1
ATOM 1879 O O . ARG A 1 250 ? 12.951 -16.168 -3.222 1.00 91.06 250 ARG A O 1
ATOM 1886 N N . ALA A 1 251 ? 11.947 -15.027 -4.881 1.00 92.12 251 ALA A N 1
ATOM 1887 C CA . ALA A 1 251 ? 12.302 -15.928 -5.973 1.00 92.12 251 ALA A CA 1
ATOM 1888 C C . ALA A 1 251 ? 13.269 -15.284 -6.986 1.00 92.12 251 ALA A C 1
ATOM 1890 O O . ALA A 1 251 ? 13.485 -15.840 -8.064 1.00 92.12 251 ALA A O 1
ATOM 1891 N N . LEU A 1 252 ? 13.852 -14.131 -6.639 1.00 93.31 252 LEU A N 1
ATOM 1892 C CA . LEU A 1 252 ? 14.894 -13.485 -7.426 1.00 93.31 252 LEU A CA 1
ATOM 1893 C C . LEU A 1 252 ? 16.260 -14.085 -7.063 1.00 93.31 252 LEU A C 1
ATOM 1895 O O . LEU A 1 252 ? 16.702 -13.992 -5.918 1.00 93.31 252 LEU A O 1
ATOM 1899 N N . GLN A 1 253 ? 16.954 -14.662 -8.043 1.00 90.44 253 GLN A N 1
ATOM 1900 C CA . GLN A 1 253 ? 18.293 -15.223 -7.870 1.00 90.44 253 GLN A CA 1
ATOM 1901 C C . GLN A 1 253 ? 19.229 -14.689 -8.950 1.00 90.44 253 GLN A C 1
ATOM 1903 O O . GLN A 1 253 ? 18.988 -14.894 -10.134 1.00 90.44 253 GLN A O 1
ATOM 1908 N N . SER A 1 254 ? 20.313 -14.014 -8.554 1.00 87.50 254 SER A N 1
ATOM 1909 C CA . SER A 1 254 ? 21.293 -13.441 -9.493 1.00 87.50 254 SER A CA 1
ATOM 1910 C C . SER A 1 254 ? 20.619 -12.692 -10.651 1.00 87.50 254 SER A C 1
ATOM 1912 O O . SER A 1 254 ? 20.900 -12.972 -11.813 1.00 87.50 254 SER A O 1
ATOM 1914 N N . GLN A 1 255 ? 19.671 -11.805 -10.318 1.00 88.88 255 GLN A N 1
ATOM 1915 C CA . GLN A 1 255 ? 18.869 -11.004 -11.261 1.00 88.88 255 GLN A CA 1
ATOM 1916 C C . GLN A 1 255 ? 17.914 -11.795 -12.172 1.00 88.88 255 GLN A C 1
ATOM 1918 O O . GLN A 1 255 ? 17.223 -11.213 -13.002 1.00 88.88 255 GLN A O 1
ATOM 1923 N N . ASN A 1 256 ? 17.816 -13.110 -12.000 1.00 91.44 256 ASN A N 1
ATOM 1924 C CA . ASN A 1 256 ? 16.844 -13.935 -12.696 1.00 91.44 256 ASN A CA 1
ATOM 1925 C C . ASN A 1 256 ? 15.628 -14.142 -11.797 1.00 91.44 256 ASN A C 1
ATOM 1927 O O . ASN A 1 256 ? 15.735 -14.656 -10.680 1.00 91.44 256 ASN A O 1
ATOM 1931 N N . GLN A 1 257 ? 14.462 -13.725 -12.279 1.00 94.50 257 GLN A N 1
ATOM 1932 C CA . GLN A 1 257 ? 13.197 -14.018 -11.628 1.00 94.50 257 GLN A CA 1
ATOM 1933 C C . GLN A 1 257 ? 12.781 -15.446 -11.982 1.00 94.50 257 GLN A C 1
ATOM 1935 O O . GLN A 1 257 ? 12.115 -15.680 -12.985 1.00 94.50 257 GLN A O 1
ATOM 1940 N N . GLU A 1 258 ? 13.162 -16.415 -11.157 1.00 87.88 258 GLU A N 1
ATOM 1941 C CA . GLU A 1 258 ? 12.979 -17.833 -11.489 1.00 87.88 258 GLU A CA 1
ATOM 1942 C C . GLU A 1 258 ? 11.513 -18.275 -11.429 1.00 87.88 258 GLU A C 1
ATOM 1944 O O . GLU A 1 258 ? 11.063 -19.110 -12.217 1.00 87.88 258 GLU A O 1
ATOM 1949 N N . ARG A 1 259 ? 10.746 -17.728 -10.479 1.00 87.06 259 ARG A N 1
ATOM 1950 C CA . ARG A 1 259 ? 9.339 -18.090 -10.274 1.00 87.06 259 ARG A CA 1
ATOM 1951 C C . ARG A 1 259 ? 8.494 -16.855 -10.024 1.00 87.06 259 ARG A C 1
ATOM 1953 O O . ARG A 1 259 ? 8.807 -16.066 -9.140 1.00 87.06 259 ARG A O 1
ATOM 1960 N N . LEU A 1 260 ? 7.398 -16.742 -10.758 1.00 90.81 260 LEU A N 1
ATOM 1961 C CA . LEU A 1 260 ? 6.281 -15.856 -10.453 1.00 90.81 260 LEU A CA 1
ATOM 1962 C C . LEU A 1 260 ? 4.995 -16.664 -10.545 1.00 90.81 260 LEU A C 1
ATOM 1964 O O . LEU A 1 260 ? 4.911 -17.628 -11.314 1.00 90.81 260 LEU A O 1
ATOM 1968 N N . SER A 1 261 ? 3.999 -16.284 -9.753 1.00 90.44 261 SER A N 1
ATOM 1969 C CA . SER A 1 261 ? 2.652 -16.796 -9.960 1.00 90.44 261 SER A CA 1
ATOM 1970 C C . SER A 1 261 ? 2.087 -16.281 -11.291 1.00 90.44 261 SER A C 1
ATOM 1972 O O . SER A 1 261 ? 2.649 -15.368 -11.894 1.00 90.44 261 SER A O 1
ATOM 1974 N N . PRO A 1 262 ? 0.964 -16.834 -11.778 1.00 89.25 262 PRO A N 1
ATOM 1975 C CA . PRO A 1 262 ? 0.319 -16.332 -12.990 1.00 89.25 262 PRO A CA 1
ATOM 1976 C C . PRO A 1 262 ? -0.209 -14.892 -12.885 1.00 89.25 262 PRO A C 1
ATOM 1978 O O . PRO A 1 262 ? -0.559 -14.317 -13.907 1.00 89.25 262 PRO A O 1
ATOM 1981 N N . ARG A 1 263 ? -0.339 -14.343 -11.668 1.00 90.50 263 ARG A N 1
ATOM 1982 C CA . ARG A 1 263 ? -0.869 -12.994 -11.402 1.00 90.50 263 ARG A CA 1
ATOM 1983 C C . ARG A 1 263 ? -0.042 -12.309 -10.305 1.00 90.50 263 ARG A C 1
ATOM 1985 O O . ARG A 1 263 ? -0.556 -12.111 -9.199 1.00 90.50 263 ARG A O 1
ATOM 1992 N N . PRO A 1 264 ? 1.241 -12.009 -10.574 1.00 93.25 264 PRO A N 1
ATOM 1993 C CA . PRO A 1 264 ? 2.166 -11.521 -9.559 1.00 93.25 264 PRO A CA 1
ATOM 1994 C C . PRO A 1 264 ? 1.723 -10.181 -8.970 1.00 93.25 264 PRO A C 1
ATOM 1996 O O . PRO A 1 264 ? 1.787 -10.027 -7.755 1.00 93.25 264 PRO A O 1
ATOM 1999 N N . TRP A 1 265 ? 1.165 -9.257 -9.764 1.00 94.44 265 TRP A N 1
ATOM 2000 C CA . TRP A 1 265 ? 0.649 -7.986 -9.241 1.00 94.44 265 TRP A CA 1
ATOM 2001 C C . TRP A 1 265 ? -0.381 -8.183 -8.126 1.00 94.44 265 TRP A C 1
ATOM 2003 O O . TRP A 1 265 ? -0.286 -7.629 -7.031 1.00 94.44 265 TRP A O 1
ATOM 2013 N N . LYS A 1 266 ? -1.366 -9.034 -8.392 1.00 94.06 266 LYS A N 1
ATOM 2014 C CA . LYS A 1 266 ? -2.442 -9.330 -7.453 1.00 94.06 266 LYS A CA 1
ATOM 2015 C C . LYS A 1 266 ? -1.941 -10.042 -6.198 1.00 94.06 266 LYS A C 1
ATOM 2017 O O . LYS A 1 266 ? -2.480 -9.824 -5.110 1.00 94.06 266 LYS A O 1
ATOM 2022 N N . GLU A 1 267 ? -0.924 -10.884 -6.330 1.00 94.88 267 GLU A N 1
ATOM 2023 C CA . GLU A 1 267 ? -0.259 -11.517 -5.192 1.00 94.88 267 GLU A CA 1
ATOM 2024 C C . GLU A 1 267 ? 0.498 -10.500 -4.331 1.00 94.88 267 GLU A C 1
ATOM 2026 O O . GLU A 1 267 ? 0.418 -10.576 -3.102 1.00 94.88 267 GLU A O 1
ATOM 2031 N N . GLU A 1 268 ? 1.162 -9.516 -4.943 1.00 96.56 268 GLU A N 1
ATOM 2032 C CA . GLU A 1 268 ? 1.818 -8.429 -4.212 1.00 96.56 268 GLU A CA 1
ATOM 2033 C C . GLU A 1 268 ? 0.811 -7.632 -3.384 1.00 96.56 268 GLU A C 1
ATOM 2035 O O . GLU A 1 268 ? 0.980 -7.503 -2.172 1.00 96.56 268 GLU A O 1
ATOM 2040 N N . VAL A 1 269 ? -0.299 -7.192 -3.990 1.00 96.81 269 VAL A N 1
ATOM 2041 C CA . VAL A 1 269 ? -1.342 -6.436 -3.275 1.00 96.81 269 VAL A CA 1
ATOM 2042 C C . VAL A 1 269 ? -1.927 -7.253 -2.115 1.00 96.81 269 VAL A C 1
ATOM 2044 O O . VAL A 1 269 ? -2.100 -6.728 -1.013 1.00 96.81 269 VAL A O 1
ATOM 2047 N N . ASN A 1 270 ? -2.174 -8.553 -2.317 1.00 96.00 270 ASN A N 1
ATOM 2048 C CA . ASN A 1 270 ? -2.616 -9.455 -1.245 1.00 96.00 270 ASN A CA 1
ATOM 2049 C C . ASN A 1 270 ? -1.578 -9.590 -0.128 1.00 96.00 270 ASN A C 1
ATOM 2051 O O . ASN A 1 270 ? -1.932 -9.572 1.053 1.00 96.00 270 ASN A O 1
ATOM 2055 N N . THR A 1 271 ? -0.301 -9.707 -0.487 1.00 96.19 271 THR A N 1
ATOM 2056 C CA . THR A 1 271 ? 0.799 -9.798 0.473 1.00 96.19 271 THR A CA 1
ATOM 2057 C C . THR A 1 271 ? 0.901 -8.515 1.289 1.00 96.19 271 THR A C 1
ATOM 2059 O 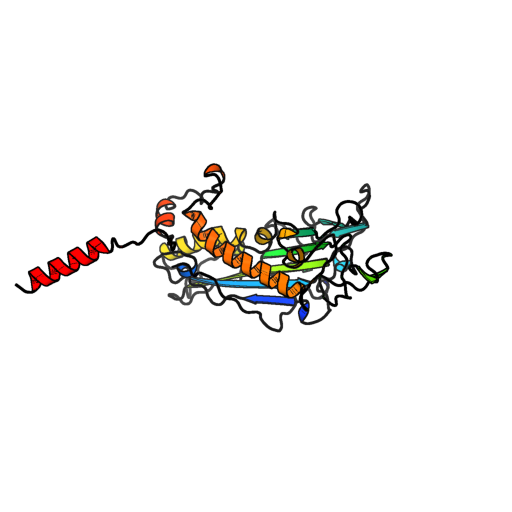O . THR A 1 271 ? 0.965 -8.577 2.517 1.00 96.19 271 THR A O 1
ATOM 2062 N N . TRP A 1 272 ? 0.868 -7.349 0.645 1.00 97.44 272 TRP A N 1
ATOM 2063 C CA . TRP A 1 272 ? 0.933 -6.061 1.329 1.00 97.44 272 TRP A CA 1
ATOM 2064 C C . TRP A 1 272 ? -0.261 -5.847 2.252 1.00 97.44 272 TRP A C 1
ATOM 2066 O O . TRP A 1 272 ? -0.071 -5.449 3.400 1.00 97.44 272 TRP A O 1
ATOM 2076 N N . PHE A 1 273 ? -1.475 -6.183 1.808 1.00 97.38 273 PHE A N 1
ATOM 2077 C CA . PHE A 1 273 ? -2.663 -6.090 2.651 1.00 97.38 273 PHE A CA 1
ATOM 2078 C C . PHE A 1 273 ? -2.569 -7.018 3.864 1.00 97.38 273 PHE A C 1
ATOM 2080 O O . PHE A 1 273 ? -2.758 -6.566 4.992 1.00 97.38 273 PHE A O 1
ATOM 2087 N N . GLY A 1 274 ? -2.168 -8.277 3.670 1.00 96.44 274 GLY A N 1
ATOM 2088 C CA . GLY A 1 274 ? -1.960 -9.223 4.766 1.00 96.44 274 GLY A CA 1
ATOM 2089 C C . GLY A 1 274 ? -0.915 -8.743 5.780 1.00 96.44 274 GLY A C 1
ATOM 2090 O O . GLY A 1 274 ? -1.155 -8.795 6.986 1.00 96.44 274 GLY A O 1
ATOM 2091 N N . VAL A 1 275 ? 0.218 -8.204 5.312 1.00 95.19 275 VAL A N 1
ATOM 2092 C CA . VAL A 1 275 ? 1.237 -7.608 6.196 1.00 95.19 275 VAL A CA 1
ATOM 2093 C C . VAL A 1 275 ? 0.681 -6.384 6.924 1.00 95.19 275 VAL A C 1
ATOM 2095 O O . VAL A 1 275 ? 0.940 -6.226 8.114 1.00 95.19 275 VAL A O 1
ATOM 2098 N N . SER A 1 276 ? -0.109 -5.545 6.255 1.00 95.69 276 SER A N 1
ATOM 2099 C CA . SER A 1 276 ? -0.721 -4.362 6.867 1.00 95.69 276 SER A CA 1
ATOM 2100 C C . SER A 1 276 ? -1.719 -4.721 7.980 1.00 95.69 276 SER A C 1
ATOM 2102 O O . SER A 1 276 ? -1.768 -4.040 9.005 1.00 95.69 276 SER A O 1
ATOM 2104 N N . LEU A 1 277 ? -2.461 -5.827 7.832 1.00 95.50 277 LEU A N 1
ATOM 2105 C CA . LEU A 1 277 ? -3.364 -6.358 8.858 1.00 95.50 277 LEU A CA 1
ATOM 2106 C C . LEU A 1 277 ? -2.595 -6.964 10.034 1.00 95.50 277 LEU A C 1
ATOM 2108 O O . LEU A 1 277 ? -2.931 -6.693 11.185 1.00 95.50 277 LEU A O 1
ATOM 2112 N N . ALA A 1 278 ? -1.529 -7.721 9.765 1.00 92.19 278 ALA A N 1
ATOM 2113 C CA . ALA A 1 278 ? -0.650 -8.221 10.820 1.00 92.19 278 ALA A CA 1
ATOM 2114 C C . ALA A 1 278 ? -0.003 -7.062 11.599 1.00 92.19 278 ALA A C 1
ATOM 2116 O O . ALA A 1 278 ? 0.050 -7.079 12.831 1.00 92.19 278 ALA A O 1
ATOM 2117 N N . LYS A 1 279 ? 0.423 -6.011 10.885 1.00 91.31 279 LYS A N 1
ATOM 2118 C CA . LYS A 1 279 ? 0.939 -4.778 11.483 1.00 91.31 279 LYS A CA 1
ATOM 2119 C C . LYS A 1 279 ? -0.124 -4.105 12.346 1.00 91.31 279 LYS A C 1
ATOM 2121 O O . LYS A 1 279 ? 0.196 -3.722 13.459 1.00 91.31 279 LYS A O 1
ATOM 2126 N N . LEU A 1 280 ? -1.381 -4.032 11.899 1.00 91.75 280 LEU A N 1
ATOM 2127 C CA . LEU A 1 280 ? -2.488 -3.470 12.682 1.00 91.75 280 LEU A CA 1
ATOM 2128 C C . LEU A 1 280 ? -2.672 -4.174 14.031 1.00 91.75 280 LEU A C 1
ATOM 2130 O O . LEU A 1 280 ? -2.762 -3.504 15.059 1.00 91.75 280 LEU A O 1
ATOM 2134 N N . GLN A 1 281 ? -2.671 -5.508 14.048 1.00 88.38 281 GLN A N 1
ATOM 2135 C CA . GLN A 1 281 ? -2.786 -6.273 15.295 1.00 88.38 281 GLN A CA 1
ATOM 2136 C C . GLN A 1 281 ? -1.589 -6.035 16.226 1.00 88.38 281 GLN A C 1
ATOM 2138 O O . GLN A 1 281 ? -1.762 -5.824 17.427 1.00 88.38 281 GLN A O 1
ATOM 2143 N N . MET A 1 282 ? -0.375 -6.014 15.672 1.00 85.25 282 MET A N 1
ATOM 2144 C CA . MET A 1 282 ? 0.844 -5.772 16.447 1.00 85.25 282 MET A CA 1
ATOM 2145 C C . MET A 1 282 ? 0.961 -4.329 16.947 1.00 85.25 282 MET A C 1
ATOM 2147 O O . MET A 1 282 ? 1.449 -4.114 18.053 1.00 85.25 282 MET A O 1
ATOM 2151 N N . SER A 1 283 ? 0.495 -3.342 16.181 1.00 86.81 283 SER A N 1
ATOM 2152 C CA . SER A 1 283 ? 0.580 -1.923 16.538 1.00 86.81 283 SER A CA 1
ATOM 2153 C C . SER A 1 283 ? -0.306 -1.559 17.727 1.00 86.81 283 SER A C 1
ATOM 2155 O O . SER A 1 283 ? 0.068 -0.709 18.530 1.00 86.81 283 SER A O 1
ATOM 2157 N N . VAL A 1 284 ? -1.457 -2.220 17.893 1.00 86.25 284 VAL A N 1
ATOM 2158 C CA . VAL A 1 284 ? -2.268 -2.056 19.111 1.00 86.25 284 VAL A CA 1
ATOM 2159 C C . VAL A 1 284 ? -1.528 -2.618 20.322 1.00 86.25 284 VAL A C 1
ATOM 2161 O O . VAL A 1 284 ? -1.499 -1.989 21.379 1.00 86.25 284 VAL A O 1
ATOM 2164 N N . LEU A 1 285 ? -0.880 -3.777 20.173 1.00 81.69 285 LEU A N 1
ATOM 2165 C CA . LEU A 1 285 ? -0.079 -4.362 21.244 1.00 81.69 285 LEU A CA 1
ATOM 2166 C C . LEU A 1 285 ? 1.124 -3.482 21.608 1.00 81.69 285 LEU A C 1
ATOM 2168 O O . LEU A 1 285 ? 1.438 -3.330 22.792 1.00 81.69 285 LEU A O 1
ATOM 2172 N N . SER A 1 286 ? 1.757 -2.859 20.610 1.00 78.19 286 SER A N 1
ATOM 2173 C CA . SER A 1 286 ? 2.930 -2.012 20.822 1.00 78.19 286 SER A CA 1
ATOM 2174 C C . SER A 1 286 ? 2.635 -0.716 21.579 1.00 78.19 286 SER A C 1
ATOM 2176 O O . SER A 1 286 ? 3.561 -0.011 21.951 1.00 78.19 286 SER A O 1
ATOM 2178 N N . ILE A 1 287 ? 1.364 -0.379 21.826 1.00 78.19 287 ILE A N 1
ATOM 2179 C CA . ILE A 1 287 ? 1.004 0.728 22.726 1.00 78.19 287 ILE A CA 1
ATOM 2180 C C . ILE A 1 287 ? 1.357 0.378 24.182 1.00 78.19 287 ILE A C 1
ATOM 2182 O O . ILE A 1 287 ? 1.744 1.261 24.942 1.00 78.19 287 ILE A O 1
ATOM 2186 N N . ALA A 1 288 ? 1.232 -0.895 24.578 1.00 73.38 288 ALA A N 1
ATOM 2187 C CA . ALA A 1 288 ? 1.494 -1.352 25.948 1.00 73.38 288 ALA A CA 1
ATOM 2188 C C . ALA A 1 288 ? 2.854 -2.039 26.125 1.00 73.38 288 ALA A C 1
ATOM 2190 O O . ALA A 1 288 ? 3.378 -2.053 27.237 1.00 73.38 288 ALA A O 1
ATOM 2191 N N . TYR A 1 289 ? 3.412 -2.621 25.062 1.00 71.06 289 TYR A N 1
ATOM 2192 C CA . TYR A 1 289 ? 4.667 -3.368 25.118 1.00 71.06 289 TYR A CA 1
ATOM 2193 C C . TYR A 1 289 ? 5.674 -2.824 24.107 1.00 71.06 289 TYR A C 1
ATOM 2195 O O . TYR A 1 289 ? 5.297 -2.550 22.968 1.00 71.06 289 TYR A O 1
ATOM 2203 N N . PRO A 1 290 ? 6.964 -2.714 24.461 1.00 64.38 290 PRO A N 1
ATOM 2204 C CA . PRO A 1 290 ? 7.984 -2.440 23.465 1.00 64.38 290 PRO A CA 1
ATOM 2205 C C . PRO A 1 290 ? 8.000 -3.564 22.429 1.00 64.38 290 PRO A C 1
ATOM 2207 O O . PRO A 1 290 ? 7.825 -4.741 22.759 1.00 64.38 290 PRO A O 1
ATOM 2210 N N . THR A 1 291 ? 8.203 -3.203 21.164 1.00 63.72 291 THR A N 1
ATOM 2211 C CA . THR A 1 291 ? 8.366 -4.190 20.098 1.00 63.72 291 THR A CA 1
ATOM 2212 C C . THR A 1 291 ? 9.522 -5.121 20.473 1.00 63.72 291 THR A C 1
ATOM 2214 O O . THR A 1 291 ? 10.597 -4.623 20.825 1.00 63.72 291 THR A O 1
ATOM 2217 N N . PRO A 1 292 ? 9.341 -6.452 20.396 1.00 55.38 292 PRO A N 1
ATOM 2218 C CA . PRO A 1 292 ? 10.426 -7.387 20.649 1.00 55.38 292 PRO A CA 1
ATOM 2219 C C . PRO A 1 292 ? 11.666 -6.991 19.836 1.00 55.38 292 PRO A C 1
ATOM 2221 O O . PRO A 1 292 ? 11.540 -6.614 18.670 1.00 55.38 292 PRO A O 1
ATOM 2224 N N . PHE A 1 293 ? 12.848 -7.075 20.451 1.00 58.56 293 PHE A N 1
ATOM 2225 C CA . PHE A 1 293 ? 14.158 -6.785 19.841 1.00 58.56 293 PHE A CA 1
ATOM 2226 C C . PHE A 1 293 ? 14.508 -5.308 19.596 1.00 58.56 293 PHE A C 1
ATOM 2228 O O . PHE A 1 293 ? 15.632 -5.032 19.177 1.00 58.56 293 PHE A O 1
ATOM 2235 N N . LEU A 1 294 ? 13.613 -4.357 19.880 1.00 57.41 294 LEU A N 1
ATOM 2236 C CA . LEU A 1 294 ? 13.958 -2.934 19.870 1.00 57.41 294 LEU A CA 1
ATOM 2237 C C . LEU A 1 294 ? 14.347 -2.457 21.274 1.00 57.41 294 LEU A C 1
ATOM 2239 O O . LEU A 1 294 ? 13.775 -2.897 22.272 1.00 57.41 294 LEU A O 1
ATOM 2243 N N . SER A 1 295 ? 15.328 -1.548 21.346 1.00 59.94 295 SER A N 1
ATOM 2244 C CA . SER A 1 295 ? 15.633 -0.820 22.585 1.00 59.94 295 SER A CA 1
ATOM 2245 C C . SER A 1 295 ? 14.370 -0.112 23.083 1.00 59.94 295 SER A C 1
ATOM 2247 O O . SER A 1 295 ? 13.571 0.375 22.281 1.00 59.94 295 SER A O 1
ATOM 2249 N N . THR A 1 296 ? 14.221 0.014 24.401 1.00 62.91 296 THR A N 1
ATOM 2250 C CA . THR A 1 296 ? 13.200 0.874 25.016 1.00 62.91 296 THR A CA 1
ATOM 2251 C C . THR A 1 296 ? 13.287 2.321 24.528 1.00 62.91 296 THR A C 1
ATOM 2253 O O . THR A 1 296 ? 12.279 3.016 24.523 1.00 62.91 296 THR A O 1
ATOM 2256 N N . ASP A 1 297 ? 14.453 2.757 24.045 1.00 57.38 297 ASP A N 1
ATOM 2257 C CA . ASP A 1 297 ? 14.667 4.100 23.492 1.00 57.38 297 ASP A CA 1
ATOM 2258 C C . ASP A 1 297 ? 14.025 4.287 22.106 1.00 57.38 297 ASP A C 1
ATOM 2260 O O . ASP A 1 297 ? 13.792 5.411 21.673 1.00 57.38 297 ASP A O 1
ATOM 2264 N N . ALA A 1 298 ? 13.720 3.190 21.402 1.00 51.81 298 ALA A N 1
ATOM 2265 C CA . ALA A 1 298 ? 13.001 3.202 20.127 1.00 51.81 298 ALA A CA 1
ATOM 2266 C C . ALA A 1 298 ? 11.473 3.134 20.312 1.00 51.81 298 ALA A C 1
ATOM 2268 O O . ALA A 1 298 ? 10.725 3.063 19.334 1.00 51.81 298 ALA A O 1
ATOM 2269 N N . PHE A 1 299 ? 10.998 3.134 21.562 1.00 58.22 299 PHE A N 1
ATOM 2270 C CA . PHE A 1 299 ? 9.580 3.141 21.878 1.00 58.22 299 PHE A CA 1
ATOM 2271 C C . PHE A 1 299 ? 8.986 4.522 21.593 1.00 58.22 299 PHE A C 1
ATOM 2273 O O . PHE A 1 299 ? 9.201 5.481 22.335 1.00 58.22 299 PHE A O 1
ATOM 2280 N N . ALA A 1 300 ? 8.199 4.628 20.523 1.00 55.97 300 ALA A N 1
ATOM 2281 C CA . ALA A 1 300 ? 7.331 5.780 20.328 1.00 55.97 300 ALA A CA 1
ATOM 2282 C C . ALA A 1 300 ? 6.169 5.675 21.324 1.00 55.97 300 ALA A C 1
ATOM 2284 O O . ALA A 1 300 ? 5.172 4.994 21.066 1.00 55.97 300 ALA A O 1
ATOM 2285 N N . ALA A 1 301 ? 6.334 6.309 22.486 1.00 58.19 301 ALA A N 1
ATOM 2286 C CA . ALA A 1 301 ? 5.301 6.340 23.506 1.00 58.19 301 ALA A CA 1
ATOM 2287 C C . ALA A 1 301 ? 4.010 6.928 22.928 1.00 58.19 301 ALA A C 1
ATOM 2289 O O . ALA A 1 301 ? 4.027 7.976 22.278 1.00 58.19 301 ALA A O 1
ATOM 2290 N N . PHE A 1 302 ? 2.888 6.253 23.191 1.00 66.19 302 PHE A N 1
ATOM 2291 C CA . PHE A 1 302 ? 1.569 6.821 22.943 1.00 66.19 302 PHE A CA 1
ATOM 2292 C C . PHE A 1 302 ? 1.505 8.217 23.588 1.00 66.19 302 PHE A C 1
ATOM 2294 O O . PHE A 1 302 ? 1.975 8.355 24.725 1.00 66.19 302 PHE A O 1
ATOM 2301 N N . PRO A 1 303 ? 0.960 9.246 22.906 1.00 65.31 303 PRO A N 1
ATOM 2302 C CA . PRO A 1 303 ? 0.967 10.610 23.415 1.00 65.31 303 PRO A CA 1
ATOM 2303 C C . PRO A 1 303 ? 0.493 10.672 24.867 1.00 65.31 303 PRO A C 1
ATOM 2305 O O . PRO A 1 303 ? -0.558 10.129 25.224 1.00 65.31 303 PRO A O 1
ATOM 2308 N N . ALA A 1 304 ? 1.295 11.308 25.722 1.00 61.03 304 ALA A N 1
ATOM 2309 C CA . ALA A 1 304 ? 0.951 11.457 27.126 1.00 61.03 304 ALA A CA 1
ATOM 2310 C C . ALA A 1 304 ? -0.340 12.282 27.238 1.00 61.03 304 ALA A C 1
ATOM 2312 O O . ALA A 1 304 ? -0.401 13.443 26.840 1.00 61.03 304 ALA A O 1
ATOM 2313 N N . SER A 1 305 ? -1.381 11.660 27.776 1.00 65.38 305 SER A N 1
ATOM 2314 C CA . SER A 1 305 ? -2.687 12.251 28.034 1.00 65.38 305 SER A CA 1
ATOM 2315 C C . SER A 1 305 ? -3.087 11.945 29.474 1.00 65.38 305 SER A C 1
ATOM 2317 O O . SER A 1 305 ? -2.538 11.042 30.111 1.00 65.38 305 SER A O 1
ATOM 2319 N N . SER A 1 306 ? -4.092 12.650 29.993 1.00 56.19 306 SER A N 1
ATOM 2320 C CA . SER A 1 306 ? -4.620 12.414 31.344 1.00 56.19 306 SER A CA 1
ATOM 2321 C C . SER A 1 306 ? -5.189 11.002 31.561 1.00 56.19 306 SER A C 1
ATOM 2323 O O . SER A 1 306 ? -5.523 10.645 32.690 1.00 56.19 306 SER A O 1
ATOM 2325 N N . TYR A 1 307 ? -5.307 10.189 30.506 1.00 65.06 307 TYR A N 1
ATOM 2326 C CA . TYR A 1 307 ? -5.859 8.838 30.547 1.00 65.06 307 TYR A CA 1
ATOM 2327 C C . TYR A 1 307 ? -4.920 7.758 29.980 1.00 65.06 307 TYR A C 1
ATOM 2329 O O . TYR A 1 307 ? -5.351 6.610 29.875 1.00 65.06 307 TYR A O 1
ATOM 2337 N N . THR A 1 308 ? -3.649 8.058 29.679 1.00 68.50 308 THR A N 1
ATOM 2338 C CA . THR A 1 308 ? -2.698 7.078 29.108 1.00 68.50 308 THR A CA 1
ATOM 2339 C C . THR A 1 308 ? -2.521 5.834 29.994 1.00 68.50 308 THR A C 1
ATOM 2341 O O . THR A 1 308 ? -2.587 4.715 29.491 1.00 68.50 308 THR A O 1
ATOM 2344 N N . ASP A 1 309 ? -2.467 5.984 31.322 1.00 67.50 309 ASP A N 1
ATOM 2345 C CA . ASP A 1 309 ? -2.429 4.842 32.259 1.00 67.50 309 ASP A CA 1
ATOM 2346 C C . ASP A 1 309 ? -3.670 3.939 32.168 1.00 67.50 309 ASP A C 1
ATOM 2348 O O . ASP A 1 309 ? -3.629 2.742 32.468 1.00 67.50 309 ASP A O 1
ATOM 2352 N N . GLN A 1 310 ? -4.811 4.512 31.779 1.00 70.31 310 GLN A N 1
ATOM 2353 C CA . GLN A 1 310 ? -6.056 3.769 31.600 1.00 70.31 310 GLN A CA 1
ATOM 2354 C C . GLN A 1 310 ? -6.069 3.027 30.260 1.00 70.31 310 GLN A C 1
ATOM 2356 O O . GLN A 1 310 ? -6.680 1.963 30.179 1.00 70.31 310 GLN A O 1
ATOM 2361 N N . LEU A 1 311 ? -5.361 3.535 29.245 1.00 73.38 311 LEU A N 1
ATOM 2362 C CA . LEU A 1 311 ? -5.216 2.881 27.944 1.00 73.38 311 LEU A CA 1
ATOM 2363 C C . LEU A 1 311 ? -4.410 1.582 28.054 1.00 73.38 311 LEU A C 1
ATOM 2365 O O . LEU A 1 311 ? -4.839 0.560 27.527 1.00 73.38 311 LEU A O 1
ATOM 2369 N N . CYS A 1 312 ? -3.315 1.558 28.819 1.00 71.56 312 CYS A N 1
ATOM 2370 C CA . CYS A 1 312 ? -2.530 0.329 29.012 1.00 71.56 312 CYS A CA 1
ATOM 2371 C C . CYS A 1 312 ? -3.360 -0.811 29.631 1.00 71.56 312 CYS A C 1
ATOM 2373 O O . CYS A 1 312 ? -3.213 -1.971 29.257 1.00 71.56 312 CYS A O 1
ATOM 2375 N N . LYS A 1 313 ? -4.309 -0.487 30.522 1.00 77.75 313 LYS A N 1
ATOM 2376 C CA . LYS A 1 313 ? -5.234 -1.466 31.135 1.00 77.75 313 LYS A CA 1
ATOM 2377 C C . LYS A 1 313 ? -6.272 -2.021 30.155 1.00 77.75 313 LYS A C 1
ATOM 2379 O O . LYS A 1 313 ? -6.970 -2.985 30.472 1.00 77.75 313 LYS A O 1
ATOM 2384 N N . MET A 1 314 ? -6.401 -1.401 28.987 1.00 81.38 314 MET A N 1
ATOM 2385 C CA . MET A 1 314 ? -7.323 -1.802 27.934 1.00 81.38 314 MET A CA 1
ATOM 2386 C C . MET A 1 314 ? -6.658 -2.693 26.881 1.00 81.38 314 MET A C 1
ATOM 2388 O O . MET A 1 314 ? -7.347 -3.097 25.959 1.00 81.38 314 MET A O 1
ATOM 2392 N N . ILE A 1 315 ? -5.378 -3.052 26.987 1.00 81.44 315 ILE A N 1
ATOM 2393 C CA . ILE A 1 315 ? -4.718 -3.921 26.000 1.00 81.44 315 ILE A CA 1
ATOM 2394 C C . ILE A 1 315 ? -4.605 -5.343 26.557 1.00 81.44 315 ILE A C 1
ATOM 2396 O O . ILE A 1 315 ? -4.159 -5.548 27.684 1.00 81.44 315 ILE A O 1
ATOM 2400 N N . LYS A 1 316 ? -5.039 -6.342 25.778 1.00 76.44 316 LYS A N 1
ATOM 2401 C CA . LYS A 1 316 ? -4.907 -7.768 26.119 1.00 76.44 316 LYS A CA 1
ATOM 2402 C C . LYS A 1 316 ? -4.165 -8.527 25.024 1.00 76.44 316 LYS A C 1
ATOM 2404 O O . LYS A 1 316 ? -4.670 -8.629 23.906 1.00 76.44 316 LYS A O 1
ATOM 2409 N N . SER A 1 317 ? -3.038 -9.137 25.381 1.00 71.38 317 SER A N 1
ATOM 2410 C CA . SER A 1 317 ? -2.301 -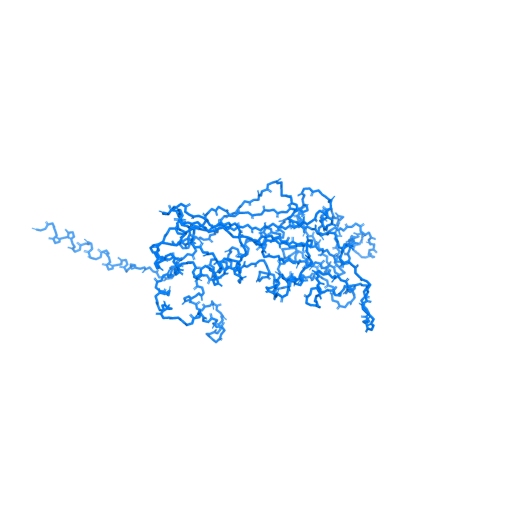10.096 24.553 1.00 71.38 317 SER A CA 1
ATOM 2411 C C . SER A 1 317 ? -2.473 -11.527 25.057 1.00 71.38 317 SER A C 1
ATOM 2413 O O . SER A 1 317 ? -2.840 -11.773 26.208 1.00 71.38 317 SER A O 1
ATOM 2415 N N . ARG A 1 318 ? -2.217 -12.487 24.167 1.00 65.44 318 ARG A N 1
ATOM 2416 C CA . ARG A 1 318 ? -2.051 -13.894 24.521 1.00 65.44 318 ARG A CA 1
ATOM 2417 C C . ARG A 1 318 ? -0.557 -14.170 24.611 1.00 65.44 318 ARG A C 1
ATOM 2419 O O . ARG A 1 318 ? 0.129 -14.124 23.597 1.00 65.44 318 ARG A O 1
ATOM 2426 N N . GLU A 1 319 ? -0.064 -14.463 25.805 1.00 64.75 319 GLU A N 1
ATOM 2427 C CA . GLU A 1 319 ? 1.340 -14.809 26.008 1.00 64.75 319 GLU A CA 1
ATOM 2428 C C . GLU A 1 319 ? 1.459 -16.313 26.262 1.00 64.75 319 GLU A C 1
ATOM 2430 O O . GLU A 1 319 ? 0.916 -16.841 27.230 1.00 64.75 319 GLU A O 1
ATOM 2435 N N . GLY A 1 320 ? 2.127 -17.031 25.355 1.00 57.59 320 GLY A N 1
ATOM 2436 C CA . GLY A 1 320 ? 2.232 -18.494 25.415 1.00 57.59 320 GLY A CA 1
ATOM 2437 C C . GLY A 1 320 ? 3.053 -19.023 26.599 1.00 57.59 320 GLY A C 1
ATOM 2438 O O . GLY A 1 320 ? 2.962 -20.207 26.909 1.00 57.59 320 GLY A O 1
ATOM 2439 N N . GLY A 1 321 ? 3.837 -18.160 27.259 1.00 58.97 321 GLY A N 1
ATOM 2440 C CA . GLY A 1 321 ? 4.707 -18.514 28.385 1.00 58.97 321 GLY A CA 1
ATOM 2441 C C . GLY A 1 321 ? 4.072 -18.385 29.773 1.00 58.97 321 GLY A C 1
ATOM 2442 O O . GLY A 1 321 ? 4.660 -18.860 30.742 1.00 58.97 321 GLY A O 1
ATOM 2443 N N . TYR A 1 322 ? 2.883 -17.784 29.890 1.00 54.66 322 TYR A N 1
ATOM 2444 C CA . TYR A 1 322 ? 2.227 -17.551 31.177 1.00 54.66 322 TYR A CA 1
ATOM 2445 C C . TYR A 1 322 ? 0.822 -18.158 31.194 1.00 54.66 322 TYR A C 1
ATOM 2447 O O . TYR A 1 322 ? -0.080 -17.738 30.472 1.00 54.66 322 TYR A O 1
ATOM 2455 N N . THR A 1 323 ? 0.604 -19.146 32.061 1.00 56.12 323 THR A N 1
ATOM 2456 C CA . THR A 1 323 ? -0.743 -19.592 32.429 1.00 56.12 323 THR A CA 1
ATOM 2457 C C . THR A 1 323 ? -1.239 -18.754 33.603 1.00 56.12 323 THR A C 1
ATOM 2459 O O . THR A 1 323 ? -0.663 -18.814 34.685 1.00 56.12 323 THR A O 1
ATOM 2462 N N . ASN A 1 324 ? -2.350 -18.030 33.426 1.00 57.75 324 ASN A N 1
ATOM 2463 C CA . ASN A 1 324 ? -3.000 -17.247 34.495 1.00 57.75 324 ASN A CA 1
ATOM 2464 C C . ASN A 1 324 ? -3.472 -18.098 35.695 1.00 57.75 324 ASN A C 1
ATOM 2466 O O . ASN A 1 324 ? -3.902 -17.551 36.708 1.00 57.75 324 ASN A O 1
ATOM 2470 N N . LEU A 1 325 ? -3.416 -19.430 35.585 1.00 64.81 325 LEU A N 1
ATOM 2471 C CA . LEU A 1 325 ? -3.687 -20.364 36.668 1.00 64.81 325 LEU A CA 1
ATOM 2472 C C . LEU A 1 325 ? -2.431 -21.162 37.022 1.00 64.81 325 LEU A C 1
ATOM 2474 O O . LEU A 1 325 ? -1.863 -21.864 36.184 1.00 64.81 325 LEU A O 1
ATOM 2478 N N . HIS A 1 326 ? -2.070 -21.135 38.305 1.00 73.38 326 HIS A N 1
ATOM 2479 C CA . HIS A 1 326 ? -1.156 -22.103 38.897 1.00 73.38 326 HIS A CA 1
ATOM 2480 C C . HIS A 1 326 ? -1.896 -23.439 39.060 1.00 73.38 326 HIS A C 1
ATOM 2482 O O . HIS A 1 326 ? -2.527 -23.689 40.089 1.00 73.38 326 HIS A O 1
ATOM 2488 N N . TRP A 1 327 ? -1.859 -24.282 38.024 1.00 80.62 327 TRP A N 1
ATOM 2489 C CA . TRP A 1 327 ? -2.605 -25.545 37.950 1.00 80.62 327 TRP A CA 1
ATOM 2490 C C . TRP A 1 327 ? -2.506 -26.427 39.205 1.00 80.62 327 TRP A C 1
ATOM 2492 O O . TRP A 1 327 ? -3.557 -26.844 39.693 1.00 80.62 327 TRP A O 1
ATOM 2502 N N . PRO A 1 328 ? -1.318 -26.655 39.805 1.00 84.19 328 PRO A N 1
ATOM 2503 C CA . PRO A 1 328 ? -1.230 -27.433 41.041 1.00 84.19 328 PRO A CA 1
ATOM 2504 C C . PRO A 1 328 ? -1.991 -26.788 42.209 1.00 84.19 328 PRO A C 1
ATOM 2506 O O . PRO A 1 328 ? -2.631 -27.480 42.993 1.00 84.19 328 PRO A O 1
ATOM 2509 N N . GLY A 1 329 ? -1.968 -25.455 42.297 1.00 84.19 329 GLY A N 1
ATOM 2510 C CA . GLY A 1 329 ? -2.668 -24.695 43.338 1.00 84.19 329 GLY A CA 1
ATOM 2511 C C . GLY A 1 329 ? -4.184 -24.712 43.149 1.00 84.19 329 GLY A C 1
ATOM 2512 O O . GLY A 1 329 ? -4.924 -24.914 44.108 1.00 84.19 329 GLY A O 1
ATOM 2513 N N . PHE A 1 330 ? -4.652 -24.581 41.907 1.00 86.88 330 PHE A N 1
ATOM 2514 C CA . PHE A 1 330 ? -6.068 -24.720 41.568 1.00 86.88 330 PHE A CA 1
ATOM 2515 C C . PHE A 1 330 ? -6.596 -26.120 41.906 1.00 86.88 330 PHE A C 1
ATOM 2517 O O . PHE A 1 330 ? -7.616 -26.240 42.580 1.00 86.88 330 PHE A O 1
ATOM 2524 N N . ILE A 1 331 ? -5.863 -27.171 41.520 1.00 91.19 331 ILE A N 1
ATOM 2525 C CA . ILE A 1 331 ? -6.218 -28.564 41.827 1.00 91.19 331 ILE A CA 1
ATOM 2526 C C . ILE A 1 331 ? -6.243 -28.795 43.343 1.00 91.19 331 ILE A C 1
ATOM 2528 O O . ILE A 1 331 ? -7.215 -29.349 43.850 1.00 91.19 331 ILE A O 1
ATOM 2532 N N . ALA A 1 332 ? -5.229 -28.331 44.080 1.00 91.19 332 ALA A N 1
ATOM 2533 C CA . ALA A 1 332 ? -5.186 -28.463 45.537 1.00 91.19 332 ALA A CA 1
ATOM 2534 C C . ALA A 1 332 ? -6.385 -27.779 46.213 1.00 91.19 332 ALA A C 1
ATOM 2536 O O . ALA A 1 332 ? -6.999 -28.354 47.108 1.00 91.19 332 ALA A O 1
ATOM 2537 N N . THR A 1 333 ? -6.760 -26.586 45.743 1.00 88.69 333 THR A N 1
ATOM 2538 C CA . THR A 1 333 ? -7.919 -25.848 46.269 1.00 88.69 333 THR A CA 1
ATOM 2539 C C . THR A 1 333 ? -9.213 -26.622 46.020 1.00 88.69 333 THR A C 1
ATOM 2541 O O . THR A 1 333 ? -10.011 -26.795 46.933 1.00 88.69 333 THR A O 1
ATOM 2544 N N . LEU A 1 334 ? -9.388 -27.155 44.809 1.00 91.31 334 LEU A N 1
ATOM 2545 C CA . LEU A 1 334 ? -10.580 -27.904 44.411 1.00 91.31 334 LEU A CA 1
ATOM 2546 C C . LEU A 1 334 ? -10.723 -29.209 45.214 1.00 91.31 334 LEU A C 1
ATOM 2548 O O . LEU A 1 334 ? -11.808 -29.517 45.699 1.00 91.31 334 LEU A O 1
ATOM 2552 N N . VAL A 1 335 ? -9.615 -29.925 45.438 1.00 92.31 335 VAL A N 1
ATOM 2553 C CA . VAL A 1 335 ? -9.580 -31.135 46.276 1.00 92.31 335 VAL A CA 1
ATOM 2554 C C . VAL A 1 335 ? -9.935 -30.815 47.727 1.00 92.31 335 VAL A C 1
ATOM 2556 O O . VAL A 1 335 ? -10.787 -31.489 48.299 1.00 92.31 335 VAL A O 1
ATOM 2559 N N . VAL A 1 336 ? -9.339 -29.776 48.320 1.00 90.62 336 VAL A N 1
ATOM 2560 C CA . VAL A 1 336 ? -9.650 -29.369 49.701 1.00 90.62 336 VAL A CA 1
ATOM 2561 C C . VAL A 1 336 ? -11.120 -28.970 49.832 1.00 90.62 336 VAL A C 1
ATOM 2563 O O . VAL A 1 336 ? -11.785 -29.413 50.764 1.00 90.62 336 VAL A O 1
ATOM 2566 N N . SER A 1 337 ? -11.663 -28.203 48.884 1.00 87.88 337 SER A N 1
ATOM 2567 C CA . SER A 1 337 ? -13.079 -27.824 48.890 1.00 87.88 337 SER A CA 1
ATOM 2568 C C . SER A 1 337 ? -14.017 -29.030 48.770 1.00 87.88 337 SER A C 1
ATOM 2570 O O . SER A 1 337 ? -15.032 -29.069 49.458 1.00 87.88 337 SER A O 1
ATOM 2572 N N . CYS A 1 338 ? -13.680 -30.033 47.953 1.00 87.69 338 CYS A N 1
ATOM 2573 C CA . CYS A 1 338 ? -14.473 -31.259 47.842 1.00 87.69 338 CYS A CA 1
ATOM 2574 C C . CYS A 1 338 ? -14.398 -32.136 49.100 1.00 87.69 338 CYS A C 1
ATOM 2576 O O . CYS A 1 338 ? -15.407 -32.711 49.490 1.00 87.69 338 CYS A O 1
ATOM 2578 N N . VAL A 1 339 ? -13.231 -32.235 49.742 1.00 84.38 339 VAL A N 1
ATOM 2579 C CA . VAL A 1 339 ? -13.052 -33.044 50.961 1.00 84.38 339 VAL A CA 1
ATOM 2580 C C . VAL A 1 339 ? -13.720 -32.386 52.169 1.00 84.38 339 VAL A C 1
ATOM 2582 O O . VAL A 1 339 ? -14.355 -33.073 52.960 1.00 84.38 339 VAL A O 1
ATOM 2585 N N . VAL A 1 340 ? -13.622 -31.060 52.297 1.00 79.62 340 VAL A N 1
ATOM 2586 C CA . VAL A 1 340 ? -14.248 -30.307 53.397 1.00 79.62 340 VAL A CA 1
ATOM 2587 C C . VAL A 1 340 ? -15.756 -30.139 53.184 1.00 79.62 340 VAL A C 1
ATOM 2589 O O . VAL A 1 340 ? -16.498 -30.109 54.154 1.00 79.62 340 VAL A O 1
ATOM 2592 N N . GLY A 1 341 ? -16.229 -30.060 51.937 1.00 65.50 341 GLY A N 1
ATOM 2593 C CA . GLY A 1 341 ? -17.660 -29.974 51.622 1.00 65.50 341 GLY A CA 1
ATOM 2594 C C . GLY A 1 341 ? -18.416 -31.309 51.664 1.00 65.50 341 GLY A C 1
ATOM 2595 O O . GLY A 1 341 ? -19.640 -31.303 51.575 1.00 65.50 341 GLY A O 1
ATOM 2596 N N . ALA A 1 342 ? -17.709 -32.438 51.770 1.00 56.81 342 ALA A N 1
ATOM 2597 C CA . ALA A 1 342 ? -18.288 -33.780 51.886 1.00 56.81 342 ALA A CA 1
ATOM 2598 C C . ALA A 1 342 ? -18.275 -34.338 53.327 1.00 56.81 342 ALA A C 1
ATOM 2600 O O . ALA A 1 342 ? -18.662 -35.492 53.523 1.00 56.81 342 ALA A O 1
ATOM 2601 N N . ALA A 1 343 ? -17.825 -33.544 54.306 1.00 48.16 343 ALA A N 1
ATOM 2602 C CA . ALA A 1 343 ? -17.842 -33.851 55.739 1.00 48.16 343 ALA A CA 1
ATOM 2603 C C . ALA A 1 343 ? -18.988 -33.112 56.444 1.00 48.16 343 ALA A C 1
ATOM 2605 O O . ALA A 1 343 ? -19.582 -33.709 57.368 1.00 48.16 343 ALA A O 1
#